Protein AF-A0A2N2IJM4-F1 (afdb_monomer_lite)

Secondary structure (DSSP, 8-state):
-PPPHHHHHHHHHHHHHHHHHHHHHHHHTT-HHHHHHHHHHHHHHS-TTT-THHHHHHHHHHHHTT-HHHHHHHHHHHHHH-TT-TTHHHHHHHHHHHHHHHHHHS--EEEEEEEEESS-PEEEES-SSSS-SEESSEEEEEESEEEEEEEE-TTBPPEEEEEEE-TT-EEEEEEE--B--------S--TTSSS-----------PPPP----PPPPP-------------------S--S-------------------SS-------

Foldseek 3Di:
DDDDPVNLLVVLVVQLVVLQVVLVVCVVVVVLVSSLVSLVVSCVSDPCLVCLVSLQSNLVSCVSVVVLVSSLVSLVSSCVSCVPDPCVVVSVVSNVVSVVVVPVVQAAWAKEFEAEVVWFWFKAKQDPDDHGPGTPRDIDTGGAAWIWIWTHDPQWDIDIDTDGGDHHDYHYHYYYTHGNPDDDPPPPDDPPPPPDDDDDDDDDDDDDDDDDDDDDDDDPDDDDDDDDDDDDYDDDDDVDDDDDDDDDDPDDDDDDDDDDPDPDDDDDDD

Structure (mmCIF, N/CA/C/O backbone):
data_AF-A0A2N2IJM4-F1
#
_entry.id   AF-A0A2N2IJM4-F1
#
loop_
_atom_site.group_PDB
_atom_site.id
_atom_site.type_symbol
_atom_site.label_atom_id
_atom_site.label_alt_id
_atom_site.label_comp_id
_atom_site.label_asym_id
_atom_site.label_entity_id
_atom_site.label_seq_id
_atom_site.pdbx_PDB_ins_code
_atom_site.Cartn_x
_atom_site.Cartn_y
_atom_site.Cartn_z
_atom_site.occupancy
_atom_site.B_iso_or_equiv
_atom_site.auth_seq_id
_atom_site.auth_comp_id
_atom_site.auth_asym_id
_atom_site.auth_atom_id
_atom_site.pdbx_PDB_model_num
ATOM 1 N N . MET A 1 1 ? 44.049 13.197 -18.884 1.00 52.31 1 MET A N 1
ATOM 2 C CA . MET A 1 1 ? 42.894 13.064 -19.798 1.00 52.31 1 MET A CA 1
ATOM 3 C C . MET A 1 1 ? 41.626 13.229 -18.972 1.00 52.31 1 MET A C 1
ATOM 5 O O . MET A 1 1 ? 41.348 12.363 -18.154 1.00 52.31 1 MET A O 1
ATOM 9 N N . PHE A 1 2 ? 40.911 14.348 -19.097 1.00 55.53 2 PHE A N 1
ATOM 10 C CA . PHE A 1 2 ? 39.634 14.541 -18.400 1.00 55.53 2 PHE A CA 1
ATOM 11 C C . PHE A 1 2 ? 38.517 13.884 -19.222 1.00 55.53 2 PHE A C 1
ATOM 13 O O . PHE A 1 2 ? 38.346 14.214 -20.392 1.00 55.53 2 PHE A O 1
ATOM 20 N N . SER A 1 3 ? 37.789 12.926 -18.640 1.00 62.03 3 SER A N 1
ATOM 21 C CA . SER A 1 3 ? 36.573 12.384 -19.264 1.00 62.03 3 SER A CA 1
ATOM 22 C C . SER A 1 3 ? 35.480 13.452 -19.243 1.00 62.03 3 SER A C 1
ATOM 24 O O . SER A 1 3 ? 35.137 13.954 -18.176 1.00 62.03 3 SER A O 1
ATOM 26 N N . GLY A 1 4 ? 34.959 13.817 -20.417 1.00 69.56 4 GLY A N 1
ATOM 27 C CA . GLY A 1 4 ? 33.914 14.832 -20.560 1.00 69.56 4 GLY A CA 1
ATOM 28 C C . GLY A 1 4 ? 32.504 14.331 -20.194 1.00 69.56 4 GLY A C 1
ATOM 29 O O . GLY A 1 4 ? 32.273 13.120 -20.131 1.00 69.56 4 GLY A O 1
ATOM 30 N N . PRO A 1 5 ? 31.534 15.248 -20.009 1.00 75.94 5 PRO A N 1
ATOM 31 C CA . PRO A 1 5 ? 30.162 14.938 -19.584 1.00 75.94 5 PRO A CA 1
ATOM 32 C C . PRO A 1 5 ? 29.428 13.937 -20.494 1.00 75.94 5 PRO A C 1
ATOM 34 O O . PRO A 1 5 ? 28.679 13.099 -19.999 1.00 75.94 5 PRO A O 1
ATOM 37 N N . ALA A 1 6 ? 29.707 13.934 -21.802 1.00 76.25 6 ALA A N 1
ATOM 38 C CA . ALA A 1 6 ? 29.140 12.957 -22.736 1.00 76.25 6 ALA A CA 1
ATOM 39 C C . ALA A 1 6 ? 29.574 11.507 -22.429 1.00 76.25 6 ALA A C 1
ATOM 41 O O . ALA A 1 6 ? 28.761 10.589 -22.494 1.00 76.25 6 ALA A O 1
ATOM 42 N N . ALA A 1 7 ? 30.832 11.291 -22.024 1.00 77.81 7 ALA A N 1
ATOM 43 C CA . ALA A 1 7 ? 31.330 9.963 -21.660 1.00 77.81 7 ALA A CA 1
ATOM 44 C C . ALA A 1 7 ? 30.709 9.456 -20.344 1.00 77.81 7 ALA A C 1
ATOM 46 O O . ALA A 1 7 ? 30.415 8.268 -20.208 1.00 77.81 7 ALA A O 1
ATOM 47 N N . ALA A 1 8 ? 30.458 10.361 -19.390 1.00 76.94 8 ALA A N 1
ATOM 48 C CA . ALA A 1 8 ? 29.753 10.039 -18.150 1.00 76.94 8 ALA A CA 1
ATOM 49 C C . ALA A 1 8 ? 28.280 9.675 -18.406 1.00 76.94 8 ALA A C 1
ATOM 51 O O . ALA A 1 8 ? 27.779 8.702 -17.842 1.00 76.94 8 ALA A O 1
ATOM 52 N N . GLN A 1 9 ? 27.604 10.397 -19.304 1.00 79.12 9 GLN A N 1
ATOM 53 C CA . GLN A 1 9 ? 26.214 10.124 -19.669 1.00 79.12 9 GLN A CA 1
ATOM 54 C C . GLN A 1 9 ? 26.057 8.774 -20.385 1.00 79.12 9 GLN A C 1
ATOM 56 O O . GLN A 1 9 ? 25.133 8.023 -20.070 1.00 79.12 9 GLN A O 1
ATOM 61 N N . THR A 1 10 ? 26.975 8.421 -21.290 1.00 84.94 10 THR A N 1
ATOM 62 C CA . THR A 1 10 ? 27.000 7.094 -21.932 1.00 84.94 10 THR A CA 1
ATOM 63 C C . THR A 1 10 ? 27.185 5.983 -20.901 1.00 84.94 10 THR A C 1
ATOM 65 O O . THR A 1 10 ? 26.390 5.045 -20.864 1.00 84.9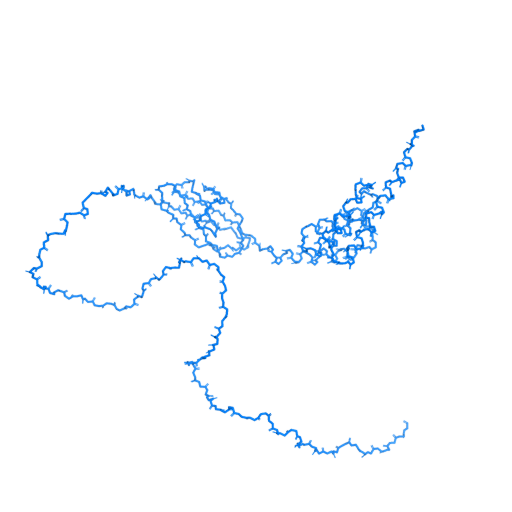4 10 THR A O 1
ATOM 68 N N . ARG A 1 11 ? 28.151 6.131 -19.986 1.00 90.06 11 ARG A N 1
ATOM 69 C CA . ARG A 1 11 ? 28.383 5.156 -18.909 1.00 90.06 11 ARG A CA 1
ATOM 70 C C . ARG A 1 11 ? 27.163 4.996 -17.991 1.00 90.06 11 ARG A C 1
ATOM 72 O O . ARG A 1 11 ? 26.869 3.886 -17.557 1.00 90.06 11 ARG A O 1
ATOM 79 N N . ASN A 1 12 ? 26.444 6.076 -17.686 1.00 89.00 12 ASN A N 1
ATOM 80 C CA . ASN A 1 12 ? 25.226 6.000 -16.874 1.00 89.00 12 ASN A CA 1
ATOM 81 C C . ASN A 1 12 ? 24.093 5.269 -17.605 1.00 89.00 12 ASN A C 1
ATOM 83 O O . ASN A 1 12 ? 23.440 4.418 -17.005 1.00 89.00 12 ASN A O 1
ATOM 87 N N . LYS A 1 13 ? 23.903 5.523 -18.907 1.00 87.88 13 LYS A N 1
ATOM 88 C CA . LYS A 1 13 ? 22.928 4.785 -19.729 1.00 87.88 13 LYS A CA 1
ATOM 89 C C . LYS A 1 13 ? 23.241 3.288 -19.796 1.00 87.88 13 LYS A C 1
ATOM 91 O O . LYS A 1 13 ? 22.325 2.475 -19.719 1.00 87.88 13 LYS A O 1
ATOM 96 N N . GLU A 1 14 ? 24.515 2.911 -19.885 1.00 91.75 14 GLU A N 1
ATOM 97 C CA . GLU A 1 14 ? 24.936 1.503 -19.846 1.00 91.75 14 GLU A CA 1
ATOM 98 C C . GLU A 1 14 ? 24.614 0.839 -18.501 1.00 91.75 14 GLU A C 1
ATOM 100 O O . GLU A 1 14 ? 24.062 -0.261 -18.475 1.00 91.75 14 GLU A O 1
ATOM 105 N N . LYS A 1 15 ? 24.889 1.517 -17.377 1.00 92.88 15 LYS A N 1
ATOM 106 C CA . LYS A 1 15 ? 24.535 1.013 -16.038 1.00 92.88 15 LYS A CA 1
ATOM 107 C C . LYS A 1 15 ? 23.027 0.861 -15.858 1.00 92.88 15 LYS A C 1
ATOM 109 O O . LYS A 1 15 ? 22.568 -0.176 -15.389 1.00 92.88 15 LYS A O 1
ATOM 114 N N . ALA A 1 16 ? 22.262 1.867 -16.272 1.00 90.75 16 ALA A N 1
ATOM 115 C CA . ALA A 1 16 ? 20.805 1.831 -16.265 1.00 90.75 16 ALA A CA 1
ATOM 116 C C . ALA A 1 16 ? 20.263 0.639 -17.061 1.00 90.75 16 ALA A C 1
ATOM 118 O O . ALA A 1 16 ? 19.420 -0.106 -16.569 1.00 90.75 16 ALA A O 1
ATOM 119 N N . ARG A 1 17 ? 20.799 0.416 -18.266 1.00 91.06 17 ARG A N 1
ATOM 120 C CA . ARG A 1 17 ? 20.437 -0.728 -19.104 1.00 91.06 17 ARG A CA 1
ATOM 121 C C . ARG A 1 17 ? 20.746 -2.058 -18.419 1.00 91.06 17 ARG A C 1
ATOM 123 O O . ARG A 1 17 ? 19.900 -2.944 -18.437 1.00 91.06 17 ARG A O 1
ATOM 130 N N . ALA A 1 18 ? 21.913 -2.194 -17.792 1.00 94.06 18 ALA A N 1
ATOM 131 C CA . ALA A 1 18 ? 22.279 -3.418 -17.080 1.00 94.06 18 ALA A CA 1
ATOM 132 C C . ALA A 1 18 ? 21.307 -3.734 -15.929 1.00 94.06 18 ALA A C 1
ATOM 134 O O . ALA A 1 18 ? 20.876 -4.878 -15.789 1.00 94.06 18 ALA A O 1
ATOM 135 N N . HIS A 1 19 ? 20.918 -2.725 -15.141 1.00 95.25 19 HIS A N 1
ATOM 136 C CA . HIS A 1 19 ? 19.914 -2.899 -14.087 1.00 95.25 19 HIS A CA 1
ATOM 137 C C . HIS A 1 19 ? 18.532 -3.231 -14.646 1.00 95.25 19 HIS A C 1
ATOM 139 O O . HIS A 1 19 ? 17.880 -4.138 -14.140 1.00 95.25 19 HIS A O 1
ATOM 145 N N . TYR A 1 20 ? 18.111 -2.571 -15.723 1.00 94.25 20 TYR A N 1
ATOM 146 C CA . TYR A 1 20 ? 16.848 -2.879 -16.386 1.00 94.25 20 TYR A CA 1
ATOM 147 C C . TYR A 1 20 ? 16.799 -4.332 -16.887 1.00 94.25 20 TYR A C 1
ATOM 149 O O . TYR A 1 20 ? 15.860 -5.065 -16.590 1.00 94.25 20 TYR A O 1
ATOM 157 N N . GLU A 1 21 ? 17.841 -4.795 -17.581 1.00 95.75 21 GLU A N 1
ATOM 158 C CA . GLU A 1 21 ? 17.919 -6.175 -18.077 1.00 95.75 21 GLU A CA 1
ATOM 159 C C . GLU A 1 21 ? 17.954 -7.209 -16.938 1.00 95.75 21 GLU A C 1
ATOM 161 O O . GLU A 1 21 ? 17.409 -8.309 -17.075 1.00 95.75 21 GLU A O 1
ATOM 166 N N . ALA A 1 22 ? 18.588 -6.881 -15.809 1.00 97.06 22 ALA A N 1
ATOM 167 C CA . ALA A 1 22 ? 18.553 -7.714 -14.610 1.00 97.06 22 ALA A CA 1
ATOM 168 C C . ALA A 1 22 ? 17.139 -7.775 -14.009 1.00 97.06 22 ALA A C 1
ATOM 170 O O . ALA A 1 22 ? 16.648 -8.869 -13.714 1.00 97.06 22 ALA A O 1
ATOM 171 N N . ALA A 1 23 ? 16.466 -6.628 -13.899 1.00 95.44 23 ALA A N 1
ATOM 172 C CA . ALA A 1 23 ? 15.104 -6.525 -13.392 1.00 95.44 23 ALA A CA 1
ATOM 173 C C . ALA A 1 23 ? 14.107 -7.318 -14.247 1.00 95.44 23 ALA A C 1
ATOM 175 O O . ALA A 1 23 ? 13.315 -8.073 -13.693 1.00 95.44 23 ALA A O 1
ATOM 176 N N . GLU A 1 24 ? 14.189 -7.242 -15.578 1.00 95.88 24 GLU A N 1
ATOM 177 C CA . GLU A 1 24 ? 13.335 -8.014 -16.496 1.00 95.88 24 GLU A CA 1
ATOM 178 C C . GLU A 1 24 ? 13.499 -9.529 -16.298 1.00 95.88 24 GLU A C 1
ATOM 180 O O . GLU A 1 24 ? 12.517 -10.267 -16.195 1.00 95.88 24 GLU A O 1
ATOM 185 N N . LYS A 1 25 ? 14.740 -10.014 -16.145 1.00 97.69 25 LYS A N 1
ATOM 186 C CA . LYS A 1 25 ? 15.006 -11.436 -15.853 1.00 97.69 25 LYS A CA 1
ATOM 187 C C . LYS A 1 25 ? 14.414 -11.868 -14.513 1.00 97.69 25 LYS A C 1
ATOM 189 O O . LYS A 1 25 ? 13.923 -12.988 -14.395 1.00 97.69 25 LYS A O 1
ATOM 194 N N . LEU A 1 26 ? 14.487 -11.010 -13.498 1.00 97.69 26 LEU A N 1
ATOM 195 C CA . LEU A 1 26 ? 13.902 -11.271 -12.180 1.00 97.69 26 LEU A CA 1
ATOM 196 C C . LEU A 1 26 ? 12.371 -11.229 -12.235 1.00 97.69 26 LEU A C 1
ATOM 198 O O . LEU A 1 26 ? 11.713 -12.085 -11.648 1.00 97.69 26 LEU A O 1
ATOM 202 N N . TYR A 1 27 ? 11.806 -10.292 -12.995 1.00 94.69 27 TYR A N 1
ATOM 203 C CA . TYR A 1 27 ? 10.369 -10.154 -13.203 1.00 94.69 27 TYR A CA 1
ATOM 204 C C . TYR A 1 27 ? 9.782 -11.401 -13.869 1.00 94.69 27 TYR A C 1
ATOM 206 O O . TYR A 1 27 ? 8.795 -11.951 -13.387 1.00 94.69 27 TYR A O 1
ATOM 214 N N . GLN A 1 28 ? 10.436 -11.910 -14.918 1.00 95.12 28 GLN A N 1
ATOM 215 C CA . GLN A 1 28 ? 10.043 -13.149 -15.601 1.00 95.12 28 GLN A CA 1
ATOM 216 C C . GLN A 1 28 ? 10.074 -14.379 -14.683 1.00 95.12 28 GLN A C 1
ATOM 218 O O . GLN A 1 28 ? 9.304 -15.315 -14.878 1.00 95.12 28 GLN A O 1
ATOM 223 N N . LYS A 1 29 ? 10.935 -14.374 -13.660 1.00 97.81 29 LYS A N 1
ATOM 224 C CA . LYS A 1 29 ? 11.008 -15.422 -12.629 1.00 97.81 29 LYS A CA 1
ATOM 225 C C . LYS A 1 29 ? 10.014 -15.222 -11.480 1.00 97.81 29 LYS A C 1
ATOM 227 O O . LYS A 1 29 ? 10.075 -15.961 -10.504 1.00 97.81 29 LYS A O 1
ATOM 232 N N . ALA A 1 30 ? 9.138 -14.219 -11.569 1.00 96.19 30 ALA A N 1
ATOM 233 C CA . ALA A 1 30 ? 8.252 -13.784 -10.492 1.00 96.19 30 ALA A CA 1
ATOM 234 C C . ALA A 1 30 ? 8.988 -13.353 -9.202 1.00 96.19 30 ALA A C 1
ATOM 236 O O . ALA A 1 30 ? 8.390 -13.255 -8.130 1.00 96.19 30 ALA A O 1
ATOM 237 N N . GLU A 1 31 ? 10.281 -13.020 -9.286 1.00 97.81 31 GLU A N 1
ATOM 238 C CA . GLU A 1 31 ? 11.063 -12.465 -8.176 1.00 97.81 31 GLU A CA 1
ATOM 239 C C . GLU A 1 31 ? 10.831 -10.947 -8.063 1.00 97.81 31 GLU A C 1
ATOM 241 O O . GLU A 1 31 ? 11.760 -10.137 -8.117 1.00 97.81 31 GLU A O 1
ATOM 246 N N . PHE A 1 32 ? 9.566 -10.544 -7.911 1.00 97.06 32 PHE A N 1
ATOM 247 C CA . PHE A 1 32 ? 9.116 -9.154 -8.066 1.00 97.06 32 PHE A CA 1
ATOM 248 C C . PHE A 1 32 ? 9.792 -8.164 -7.116 1.00 97.06 32 PHE A C 1
ATOM 250 O O . PHE A 1 32 ? 10.038 -7.024 -7.498 1.00 97.06 32 PHE A O 1
ATOM 257 N N . ARG A 1 33 ? 10.132 -8.588 -5.891 1.00 97.94 33 ARG A N 1
ATOM 258 C CA . ARG A 1 33 ? 10.836 -7.732 -4.924 1.00 97.94 33 ARG A CA 1
ATOM 259 C C . ARG A 1 33 ? 12.252 -7.393 -5.394 1.00 97.94 33 ARG A C 1
ATOM 261 O O . ARG A 1 33 ? 12.632 -6.233 -5.357 1.00 97.94 33 ARG A O 1
ATOM 268 N N . LYS A 1 34 ? 12.999 -8.377 -5.906 1.00 97.81 34 LYS A N 1
ATOM 269 C CA . LYS A 1 34 ? 14.345 -8.130 -6.444 1.00 97.81 34 LYS A CA 1
ATOM 270 C C . LYS A 1 34 ? 14.286 -7.356 -7.761 1.00 97.81 34 LYS A C 1
ATOM 272 O O . LYS A 1 34 ? 15.098 -6.468 -7.982 1.00 97.81 34 LYS A O 1
ATOM 277 N N . ALA A 1 35 ? 13.302 -7.664 -8.611 1.00 98.00 35 ALA A N 1
ATOM 278 C CA . ALA A 1 35 ? 13.070 -6.912 -9.841 1.00 98.00 35 ALA A CA 1
ATOM 279 C C . ALA A 1 35 ? 12.801 -5.428 -9.549 1.00 98.00 35 ALA A C 1
ATOM 281 O O . ALA A 1 35 ? 13.370 -4.558 -10.197 1.00 98.00 35 ALA A O 1
ATOM 282 N N . LEU A 1 36 ? 11.975 -5.138 -8.538 1.00 96.06 36 LEU A N 1
ATOM 283 C CA . LEU A 1 36 ? 11.716 -3.782 -8.064 1.00 96.06 36 LEU A CA 1
ATOM 284 C C . LEU A 1 36 ? 13.001 -3.074 -7.615 1.00 96.06 36 LEU A C 1
ATOM 286 O O . LEU A 1 36 ? 13.220 -1.933 -8.017 1.00 96.06 36 LEU A O 1
ATOM 290 N N . ASP A 1 37 ? 13.855 -3.743 -6.834 1.00 96.06 37 ASP A N 1
ATOM 291 C CA . ASP A 1 37 ? 15.126 -3.165 -6.383 1.00 96.06 37 ASP A CA 1
ATOM 292 C C . ASP A 1 37 ? 16.018 -2.761 -7.567 1.00 96.06 37 ASP A C 1
ATOM 294 O O . ASP A 1 37 ? 16.623 -1.689 -7.549 1.00 96.06 37 ASP A O 1
ATOM 298 N N . ASP A 1 38 ? 16.098 -3.586 -8.615 1.00 96.12 38 ASP A N 1
ATOM 299 C CA . ASP A 1 38 ? 16.873 -3.249 -9.812 1.00 96.12 38 ASP A CA 1
ATOM 300 C C . ASP A 1 38 ? 16.193 -2.187 -10.690 1.00 96.12 38 ASP A C 1
ATOM 302 O O . ASP A 1 38 ? 16.888 -1.297 -11.181 1.00 96.12 38 ASP A O 1
ATOM 306 N N . TYR A 1 39 ? 14.861 -2.180 -10.825 1.00 94.81 39 TYR A N 1
ATOM 307 C CA . TYR A 1 39 ? 14.155 -1.086 -11.508 1.00 94.81 39 TYR A CA 1
ATOM 308 C C . TYR A 1 39 ? 14.367 0.264 -10.817 1.00 94.81 39 TYR A C 1
ATOM 310 O O . TYR A 1 39 ? 14.550 1.276 -11.491 1.00 94.81 39 TYR A O 1
ATOM 318 N N . LEU A 1 40 ? 14.391 0.302 -9.482 1.00 92.12 40 LEU A N 1
ATOM 319 C CA . LEU A 1 40 ? 14.656 1.535 -8.738 1.00 92.12 40 LEU A CA 1
ATOM 320 C C . LEU A 1 40 ? 16.071 2.066 -8.996 1.00 92.12 40 LEU A C 1
ATOM 322 O O . LEU A 1 40 ? 16.224 3.268 -9.197 1.00 92.12 40 LEU A O 1
ATOM 326 N N . LYS A 1 41 ? 17.080 1.191 -9.100 1.00 94.38 41 LYS A N 1
ATOM 327 C CA . LYS A 1 41 ? 18.457 1.598 -9.443 1.00 94.38 41 LYS A CA 1
ATOM 328 C C . LYS A 1 41 ? 18.565 2.228 -10.828 1.00 94.38 41 LYS A C 1
ATOM 330 O O . LYS A 1 41 ? 19.457 3.037 -11.059 1.00 94.38 41 LYS A O 1
ATOM 335 N N . VAL A 1 42 ? 17.664 1.912 -11.764 1.00 92.25 42 VAL A N 1
ATOM 336 C CA . VAL A 1 42 ? 17.625 2.600 -13.069 1.00 92.25 42 VAL A CA 1
ATOM 337 C C . VAL A 1 42 ? 17.411 4.107 -12.880 1.00 92.25 42 VAL A C 1
ATOM 339 O O . VAL A 1 42 ? 18.050 4.910 -13.565 1.00 92.25 42 VAL A O 1
ATOM 342 N N . LEU A 1 43 ? 16.581 4.491 -11.905 1.00 86.75 43 LEU A N 1
ATOM 343 C CA . LEU A 1 43 ? 16.282 5.887 -11.571 1.00 86.75 43 LEU A CA 1
ATOM 344 C C . LEU A 1 43 ? 17.443 6.617 -10.871 1.00 86.75 43 LEU A C 1
ATOM 346 O O . LEU A 1 43 ? 17.376 7.837 -10.729 1.00 86.75 43 LEU A O 1
ATOM 350 N N . ASP A 1 44 ? 18.495 5.904 -10.453 1.00 90.81 44 ASP A N 1
ATOM 351 C CA . ASP A 1 44 ? 19.724 6.502 -9.910 1.00 90.81 44 ASP A CA 1
ATOM 352 C C . ASP A 1 44 ? 20.693 6.938 -11.023 1.00 90.81 44 ASP A C 1
ATOM 354 O O . ASP A 1 44 ? 21.579 7.766 -10.806 1.00 90.81 44 ASP A O 1
ATOM 358 N N . TYR A 1 45 ? 20.540 6.377 -12.228 1.00 89.00 45 TYR A N 1
ATOM 359 C CA . TYR A 1 45 ? 21.425 6.630 -13.369 1.00 89.00 45 TYR A CA 1
ATOM 360 C C . TYR A 1 45 ? 20.793 7.500 -14.453 1.00 89.00 45 TYR A C 1
ATOM 362 O O . TYR A 1 45 ? 21.519 8.178 -15.186 1.00 89.00 45 TYR A O 1
ATOM 370 N N . ILE A 1 46 ? 19.467 7.463 -14.583 1.00 85.06 46 ILE A N 1
ATOM 371 C CA . ILE A 1 46 ? 18.715 8.240 -15.568 1.00 85.06 46 ILE A CA 1
ATOM 372 C C . ILE A 1 46 ? 17.732 9.145 -14.839 1.00 85.06 46 ILE A C 1
ATOM 374 O O . ILE A 1 46 ? 17.053 8.734 -13.900 1.00 85.06 46 ILE A O 1
ATOM 378 N N . GLU A 1 47 ? 17.636 10.385 -15.313 1.00 82.50 47 GLU A N 1
ATOM 379 C CA . GLU A 1 47 ? 16.661 11.337 -14.809 1.00 82.50 47 GLU A CA 1
ATOM 380 C C . GLU A 1 47 ? 15.239 10.792 -14.945 1.00 82.50 47 GLU A C 1
ATOM 382 O O . GLU A 1 47 ? 14.783 10.379 -16.011 1.00 82.50 47 GLU A O 1
ATOM 387 N N . ARG A 1 48 ? 14.523 10.859 -13.829 1.00 72.69 48 ARG A N 1
ATOM 388 C CA . ARG A 1 48 ? 13.147 10.402 -13.630 1.00 72.69 48 ARG A CA 1
ATOM 389 C C . ARG A 1 48 ? 12.137 10.888 -14.672 1.00 72.69 48 ARG A C 1
ATOM 391 O O . ARG A 1 48 ? 11.162 10.188 -14.930 1.00 72.69 48 ARG A O 1
ATOM 398 N N . ASP A 1 49 ? 12.358 12.062 -15.251 1.00 75.06 49 ASP A N 1
ATOM 399 C CA . ASP A 1 49 ? 11.470 12.648 -16.261 1.00 75.06 49 ASP A CA 1
ATOM 400 C C . ASP A 1 49 ? 11.776 12.160 -17.687 1.00 75.06 49 ASP A C 1
ATOM 402 O O . ASP A 1 49 ? 10.938 12.295 -18.572 1.00 75.06 49 ASP A O 1
ATOM 406 N N . SER A 1 50 ? 12.945 11.550 -17.910 1.00 79.25 50 SER A N 1
ATOM 407 C CA . SER A 1 50 ? 13.371 11.053 -19.226 1.00 79.25 50 SER A CA 1
ATOM 408 C C . SER A 1 50 ? 12.883 9.635 -19.543 1.00 79.25 50 SER A C 1
ATOM 410 O O . SER A 1 50 ? 12.979 9.215 -20.692 1.00 79.25 50 SER A O 1
ATOM 412 N N . ILE A 1 51 ? 12.403 8.887 -18.542 1.00 83.50 51 ILE A N 1
ATOM 413 C CA . ILE A 1 51 ? 11.965 7.484 -18.681 1.00 83.50 51 ILE A CA 1
ATOM 414 C C . ILE A 1 51 ? 10.681 7.188 -17.886 1.00 83.50 51 ILE A C 1
ATOM 416 O O . ILE A 1 51 ? 10.699 6.383 -16.946 1.00 83.50 51 ILE A O 1
ATOM 420 N N . PRO A 1 52 ? 9.547 7.827 -18.222 1.00 82.50 52 PRO A N 1
ATOM 421 C CA . PRO A 1 52 ? 8.293 7.592 -17.515 1.00 82.50 52 PRO A CA 1
ATOM 422 C C . PRO A 1 52 ? 7.857 6.122 -17.504 1.00 82.50 52 PRO A C 1
ATOM 424 O O . PRO A 1 52 ? 7.285 5.672 -16.514 1.00 82.50 52 PRO A O 1
ATOM 427 N N . GLU A 1 53 ? 8.175 5.347 -18.546 1.00 86.69 53 GLU A N 1
ATOM 428 C CA . GLU A 1 53 ? 7.871 3.912 -18.667 1.00 86.69 53 GLU A CA 1
ATOM 429 C C . GLU A 1 53 ? 8.389 3.098 -17.474 1.00 86.69 53 GLU A C 1
ATOM 431 O O . GLU A 1 53 ? 7.792 2.087 -17.102 1.00 86.69 53 GLU A O 1
ATOM 436 N N . MET A 1 54 ? 9.445 3.566 -16.802 1.00 89.06 54 MET A N 1
ATOM 437 C CA . MET A 1 54 ? 9.964 2.916 -15.600 1.00 89.06 54 MET A CA 1
ATOM 438 C C . MET A 1 54 ? 8.934 2.882 -14.463 1.00 89.06 54 MET A C 1
ATOM 440 O O . MET A 1 54 ? 8.856 1.898 -13.726 1.00 89.06 54 MET A O 1
ATOM 444 N N . TYR A 1 55 ? 8.098 3.917 -14.332 1.00 87.94 55 TYR A N 1
ATOM 445 C CA . TYR A 1 55 ? 7.046 3.956 -13.313 1.00 87.94 55 TYR A CA 1
ATOM 446 C C . TYR A 1 55 ? 5.977 2.897 -13.548 1.00 87.94 55 TYR A C 1
ATOM 448 O O . TYR A 1 55 ? 5.462 2.344 -12.578 1.00 87.94 55 TYR A O 1
ATOM 456 N N . PHE A 1 56 ? 5.674 2.579 -14.809 1.00 93.00 56 PHE A N 1
ATOM 457 C CA . PHE A 1 56 ? 4.764 1.487 -15.130 1.00 93.00 56 PHE A CA 1
ATOM 458 C C . PHE A 1 56 ? 5.327 0.156 -14.624 1.00 93.00 56 PHE A C 1
ATOM 460 O O . PHE A 1 56 ? 4.658 -0.523 -13.851 1.00 93.00 56 PHE A O 1
ATOM 467 N N . ASN A 1 57 ? 6.577 -0.183 -14.951 1.00 93.62 57 ASN A N 1
ATOM 468 C CA . ASN A 1 57 ? 7.193 -1.443 -14.514 1.00 93.62 57 ASN A CA 1
ATOM 469 C C . ASN A 1 57 ? 7.297 -1.555 -12.984 1.00 93.62 57 ASN A C 1
ATOM 471 O O . ASN A 1 57 ? 6.966 -2.596 -12.412 1.00 93.62 57 ASN A O 1
ATOM 475 N N . ILE A 1 58 ? 7.670 -0.465 -12.305 1.00 92.38 58 ILE A N 1
ATOM 476 C CA . ILE A 1 58 ? 7.678 -0.386 -10.837 1.00 92.38 58 ILE A CA 1
ATOM 477 C C . ILE A 1 58 ? 6.268 -0.615 -10.268 1.00 92.38 58 ILE A C 1
ATOM 479 O O . ILE A 1 58 ? 6.098 -1.388 -9.321 1.00 92.38 58 ILE A O 1
ATOM 483 N N . ALA A 1 59 ? 5.240 -0.000 -10.861 1.00 93.81 59 ALA A N 1
ATOM 484 C CA . ALA A 1 59 ? 3.852 -0.200 -10.454 1.00 93.81 59 ALA A CA 1
ATOM 485 C C . ALA A 1 59 ? 3.391 -1.652 -10.658 1.00 93.81 59 ALA A C 1
ATOM 487 O O . ALA A 1 59 ? 2.771 -2.223 -9.758 1.00 93.81 59 ALA A O 1
ATOM 488 N N . GLN A 1 60 ? 3.748 -2.284 -11.785 1.00 96.69 60 GLN A N 1
ATOM 489 C CA . GLN A 1 60 ? 3.459 -3.701 -12.035 1.00 96.69 60 GLN A CA 1
ATOM 490 C C . GLN A 1 60 ? 4.098 -4.590 -10.953 1.00 96.69 60 GLN A C 1
ATOM 492 O O . GLN A 1 60 ? 3.442 -5.517 -10.480 1.00 96.69 60 GLN A O 1
ATOM 497 N N . CYS A 1 61 ? 5.340 -4.317 -10.526 1.00 96.44 61 CYS A N 1
ATOM 498 C CA . CYS A 1 61 ? 5.978 -5.049 -9.423 1.00 96.44 61 CYS A CA 1
ATOM 499 C C . CYS A 1 61 ? 5.203 -4.898 -8.110 1.00 96.44 61 CYS A C 1
ATOM 501 O O . CYS A 1 61 ? 4.898 -5.899 -7.464 1.00 96.44 61 CYS A O 1
ATOM 503 N N . HIS A 1 62 ? 4.837 -3.671 -7.726 1.00 96.44 62 HIS A N 1
ATOM 504 C CA . HIS A 1 62 ? 4.051 -3.442 -6.509 1.00 96.44 62 HIS A CA 1
ATOM 505 C C . HIS A 1 62 ? 2.683 -4.128 -6.560 1.00 96.44 62 HIS A C 1
ATOM 507 O O . HIS A 1 62 ? 2.261 -4.701 -5.557 1.00 96.44 62 HIS A O 1
ATOM 513 N N . ARG A 1 63 ? 2.025 -4.145 -7.727 1.00 96.75 63 ARG A N 1
ATOM 514 C CA . ARG A 1 63 ? 0.765 -4.874 -7.926 1.00 96.75 63 ARG A CA 1
ATOM 515 C C . ARG A 1 63 ? 0.942 -6.370 -7.666 1.00 96.75 63 ARG A C 1
ATOM 517 O O . ARG A 1 63 ? 0.147 -6.958 -6.946 1.00 96.75 63 ARG A O 1
ATOM 524 N N . GLN A 1 64 ? 1.989 -6.980 -8.223 1.00 97.38 64 GLN A N 1
ATOM 525 C CA . GLN A 1 64 ? 2.272 -8.409 -8.028 1.00 97.38 64 GLN A CA 1
ATOM 526 C C . GLN A 1 64 ? 2.653 -8.755 -6.581 1.00 97.38 64 GLN A C 1
ATOM 528 O O . GLN A 1 64 ? 2.449 -9.879 -6.136 1.00 97.38 64 GLN A O 1
ATOM 533 N N . LEU A 1 65 ? 3.179 -7.784 -5.832 1.00 95.25 65 LEU A N 1
ATOM 534 C CA . LEU A 1 65 ? 3.480 -7.908 -4.405 1.00 95.25 65 LEU A CA 1
ATOM 535 C C . LEU A 1 65 ? 2.276 -7.598 -3.494 1.00 95.25 65 LEU A C 1
ATOM 537 O O . LEU A 1 65 ? 2.450 -7.579 -2.277 1.00 95.25 65 LEU A O 1
ATOM 541 N N . ALA A 1 66 ? 1.087 -7.335 -4.056 1.00 94.69 66 ALA A N 1
ATOM 542 C CA . ALA A 1 66 ? -0.110 -6.877 -3.337 1.00 94.69 66 ALA A CA 1
ATOM 543 C C . ALA A 1 66 ? 0.108 -5.589 -2.509 1.00 94.69 66 ALA A C 1
ATOM 545 O O . ALA A 1 66 ? -0.606 -5.302 -1.550 1.00 94.69 66 ALA A O 1
ATOM 546 N N . GLU A 1 67 ? 1.089 -4.765 -2.888 1.00 91.19 67 GLU A N 1
ATOM 547 C CA . GLU A 1 67 ? 1.365 -3.470 -2.261 1.00 91.19 67 GLU A CA 1
ATOM 548 C C . GLU A 1 67 ? 0.495 -2.379 -2.918 1.00 91.19 67 GLU A C 1
ATOM 550 O O . GLU A 1 67 ? 0.994 -1.490 -3.616 1.00 91.19 67 GLU A O 1
ATOM 555 N N . VAL A 1 68 ? -0.824 -2.475 -2.703 1.00 93.38 68 VAL A N 1
ATOM 556 C CA . VAL A 1 68 ? -1.882 -1.720 -3.410 1.00 93.38 68 VAL A CA 1
ATOM 557 C C . VAL A 1 68 ? -1.605 -0.216 -3.488 1.00 93.38 68 VAL A C 1
ATOM 559 O O . VAL A 1 68 ? -1.626 0.362 -4.574 1.00 93.38 68 VAL A O 1
ATOM 562 N N . GLU A 1 69 ? -1.289 0.427 -2.362 1.00 89.19 69 GLU A N 1
ATOM 563 C CA . GLU A 1 69 ? -1.115 1.888 -2.323 1.00 89.19 69 GLU A CA 1
ATOM 564 C C . GLU A 1 69 ? 0.095 2.367 -3.127 1.00 89.19 69 GLU A C 1
ATOM 566 O O . GLU A 1 69 ? 0.036 3.393 -3.808 1.00 89.19 69 GLU A O 1
ATOM 571 N N . LYS A 1 70 ? 1.193 1.604 -3.102 1.00 89.81 70 LYS A N 1
ATOM 572 C CA . LYS A 1 70 ? 2.389 1.947 -3.877 1.00 89.81 70 LYS A CA 1
ATOM 573 C C . LYS A 1 70 ? 2.154 1.721 -5.366 1.00 89.81 70 LYS A C 1
ATOM 575 O O . LYS A 1 70 ? 2.568 2.549 -6.173 1.00 89.81 70 LYS A O 1
ATOM 580 N N . ALA A 1 71 ? 1.451 0.649 -5.733 1.00 94.81 71 ALA A N 1
ATOM 581 C CA . ALA A 1 71 ? 1.068 0.405 -7.119 1.00 94.81 71 ALA A CA 1
ATOM 582 C C . ALA A 1 71 ? 0.216 1.564 -7.667 1.00 94.81 71 ALA A C 1
ATOM 584 O O . ALA A 1 71 ? 0.549 2.130 -8.709 1.00 94.81 71 ALA A O 1
ATOM 585 N N . LEU A 1 72 ? -0.817 1.990 -6.926 1.00 92.00 72 LEU A N 1
ATOM 586 C CA . LEU A 1 72 ? -1.652 3.144 -7.282 1.00 92.00 72 LEU A CA 1
ATOM 587 C C . LEU A 1 72 ? -0.837 4.429 -7.444 1.00 92.00 72 LEU A C 1
ATOM 589 O O . LEU A 1 72 ? -1.034 5.162 -8.415 1.00 92.00 72 LEU A O 1
ATOM 593 N N . PHE A 1 73 ? 0.088 4.698 -6.521 1.00 89.75 73 PHE A N 1
ATOM 594 C CA . PHE A 1 73 ? 0.969 5.860 -6.603 1.00 89.75 73 PHE A CA 1
ATOM 595 C C . PHE A 1 73 ? 1.772 5.876 -7.910 1.00 89.75 73 PHE A C 1
ATOM 597 O O . PHE A 1 73 ? 1.721 6.864 -8.645 1.00 89.75 73 PHE A O 1
ATOM 604 N N . TYR A 1 74 ? 2.472 4.786 -8.235 1.00 89.62 74 TYR A N 1
ATOM 605 C CA . TYR A 1 74 ? 3.344 4.741 -9.411 1.00 89.62 74 TYR A CA 1
ATOM 606 C C . TYR A 1 74 ? 2.574 4.721 -10.738 1.00 89.62 74 TYR A C 1
ATOM 608 O O . TYR A 1 74 ? 3.006 5.372 -11.688 1.00 89.62 74 TYR A O 1
ATOM 616 N N . TYR A 1 75 ? 1.403 4.081 -10.812 1.00 95.00 75 TYR A N 1
ATOM 617 C CA . TYR A 1 75 ? 0.544 4.176 -12.000 1.00 95.00 75 TYR A CA 1
ATOM 618 C C . TYR A 1 75 ? 0.030 5.599 -12.239 1.00 95.00 75 TYR A C 1
ATOM 620 O O . TYR A 1 75 ? 0.047 6.089 -13.368 1.00 95.00 75 TYR A O 1
ATOM 628 N N . ARG A 1 76 ? -0.399 6.300 -11.184 1.00 93.50 76 ARG A N 1
ATOM 629 C CA . ARG A 1 76 ? -0.822 7.704 -11.299 1.00 93.50 76 ARG A CA 1
ATOM 630 C C . ARG A 1 76 ? 0.349 8.611 -11.665 1.00 93.50 76 ARG A C 1
ATOM 632 O O . ARG A 1 76 ? 0.181 9.526 -12.467 1.00 93.50 76 ARG A O 1
ATOM 639 N N . LEU A 1 77 ? 1.537 8.338 -11.123 1.00 87.50 77 LEU A N 1
ATOM 640 C CA . LEU A 1 77 ? 2.760 9.051 -11.485 1.00 87.50 77 LEU A CA 1
ATOM 641 C C . LEU A 1 77 ? 3.103 8.854 -12.968 1.00 87.50 77 LEU A C 1
ATOM 643 O O . LEU A 1 77 ? 3.402 9.833 -13.648 1.00 87.50 77 LEU A O 1
ATOM 647 N N . PHE A 1 78 ? 2.982 7.628 -13.484 1.00 91.50 78 PHE A N 1
ATOM 648 C CA . PHE A 1 78 ? 3.134 7.336 -14.909 1.00 91.50 78 PHE A CA 1
ATOM 649 C C . PHE A 1 78 ? 2.174 8.168 -15.769 1.00 91.50 78 PHE A C 1
ATOM 651 O O . PHE A 1 78 ? 2.624 8.871 -16.670 1.00 91.50 78 PHE A O 1
ATOM 658 N N . LEU A 1 79 ? 0.870 8.163 -15.464 1.00 91.94 79 LEU A N 1
ATOM 659 C CA . LEU A 1 79 ? -0.128 8.929 -16.229 1.00 91.94 79 LEU A CA 1
ATOM 660 C C . LEU A 1 79 ? 0.064 10.447 -16.127 1.00 91.94 79 LEU A C 1
ATOM 662 O O . LEU A 1 79 ? -0.243 11.169 -17.073 1.00 91.94 79 LEU A O 1
ATOM 666 N N . SER A 1 80 ? 0.578 10.934 -14.997 1.00 89.44 80 SER A N 1
ATOM 667 C CA . SER A 1 80 ? 0.920 12.347 -14.808 1.00 89.44 80 SER A CA 1
ATOM 668 C C . SER A 1 80 ? 2.081 12.777 -15.711 1.00 89.44 80 SER A C 1
ATOM 670 O O . SER A 1 80 ? 2.043 13.854 -16.304 1.00 89.44 80 SER A O 1
ATOM 672 N N . LYS A 1 81 ? 3.100 11.920 -15.857 1.00 86.38 81 LYS A N 1
ATOM 673 C CA . LYS A 1 81 ? 4.300 12.198 -16.665 1.00 86.38 81 LYS A CA 1
ATOM 674 C C . LYS A 1 81 ? 4.108 11.909 -18.152 1.00 86.38 81 LYS A C 1
ATOM 676 O O . LYS A 1 81 ? 4.653 12.626 -18.986 1.00 86.38 81 LYS A O 1
ATOM 681 N N . SER A 1 82 ? 3.299 10.910 -18.483 1.00 90.69 82 SER A N 1
ATOM 682 C CA . SER A 1 82 ? 3.006 10.494 -19.854 1.00 90.69 82 SER A CA 1
ATOM 683 C C . SER A 1 82 ? 1.504 10.402 -20.075 1.00 90.69 82 SER A C 1
ATOM 685 O O . SER A 1 82 ? 0.987 9.303 -20.292 1.00 90.69 82 SER A O 1
ATOM 687 N N . PRO A 1 83 ? 0.787 11.543 -20.060 1.00 92.00 83 PRO A N 1
ATOM 688 C CA . PRO A 1 83 ? -0.646 11.536 -20.272 1.00 92.00 83 PRO A CA 1
ATOM 689 C C . PRO A 1 83 ? -0.947 10.844 -21.599 1.00 92.00 83 PRO A C 1
ATOM 691 O O . PRO A 1 83 ? -1.607 9.822 -21.602 1.00 92.00 83 PRO A O 1
ATOM 694 N N . THR A 1 84 ? -0.392 11.283 -22.725 1.00 94.19 84 THR A N 1
ATOM 695 C CA . THR A 1 84 ? -0.705 10.747 -24.064 1.00 94.19 84 THR A CA 1
ATOM 696 C C . THR A 1 84 ? -0.143 9.348 -24.371 1.00 94.19 84 THR A C 1
ATOM 698 O O . THR A 1 84 ? -0.135 8.951 -25.534 1.00 94.19 84 THR A O 1
ATOM 701 N N . SER A 1 85 ? 0.316 8.588 -23.369 1.00 92.69 85 SER A N 1
ATOM 702 C CA . SER A 1 85 ? 0.876 7.249 -23.574 1.00 92.69 85 SER A CA 1
ATOM 703 C C . SER A 1 85 ? -0.147 6.269 -24.173 1.00 92.69 85 SER A C 1
ATOM 705 O O . SER A 1 85 ? -1.298 6.242 -23.724 1.00 92.69 85 SER A O 1
ATOM 707 N N . PRO A 1 86 ? 0.261 5.387 -25.108 1.00 94.06 86 PRO A N 1
ATOM 708 C CA . PRO A 1 86 ? -0.588 4.292 -25.581 1.00 94.06 86 PRO A CA 1
ATOM 709 C C . PRO A 1 86 ? -0.932 3.277 -24.479 1.00 94.06 86 PRO A C 1
ATOM 711 O O . PRO A 1 86 ? -1.933 2.578 -24.600 1.00 94.06 86 PRO A O 1
ATOM 714 N N . LEU A 1 87 ? -0.152 3.219 -23.391 1.00 91.44 87 LEU A N 1
ATOM 715 C CA . LEU A 1 87 ? -0.423 2.350 -22.238 1.00 91.44 87 LEU A CA 1
ATOM 716 C C . LEU A 1 87 ? -1.505 2.911 -21.304 1.00 91.44 87 LEU A C 1
ATOM 718 O O . LEU A 1 87 ? -1.933 2.209 -20.389 1.00 91.44 87 LEU A O 1
ATOM 722 N N . ARG A 1 88 ? -1.970 4.155 -21.507 1.00 95.00 88 ARG A N 1
ATOM 723 C CA . ARG A 1 88 ? -2.968 4.791 -20.630 1.00 95.00 88 ARG A CA 1
ATOM 724 C C . ARG A 1 88 ? -4.183 3.888 -20.347 1.00 95.00 88 ARG A C 1
ATOM 726 O O . ARG A 1 88 ? -4.478 3.714 -19.167 1.00 95.00 88 ARG A O 1
ATOM 733 N N . PRO A 1 89 ? -4.857 3.281 -21.347 1.00 96.75 89 PRO A N 1
ATOM 734 C CA . PRO A 1 89 ? -6.052 2.476 -21.085 1.00 96.75 89 PRO A CA 1
ATOM 735 C C . PRO A 1 89 ? -5.770 1.254 -20.197 1.00 96.75 89 PRO A C 1
ATOM 737 O O . PRO A 1 89 ? -6.592 0.878 -19.362 1.00 96.75 89 PRO A O 1
ATOM 740 N N . GLU A 1 90 ? -4.595 0.637 -20.350 1.00 95.56 90 GLU A N 1
ATOM 741 C CA . GLU A 1 90 ? -4.166 -0.486 -19.512 1.00 95.56 90 GLU A CA 1
ATOM 742 C C . GLU A 1 90 ? -3.904 -0.033 -18.071 1.00 95.56 90 GLU A C 1
ATOM 744 O O . GLU A 1 90 ? -4.360 -0.666 -17.117 1.00 95.56 90 GLU A O 1
ATOM 749 N N . VAL A 1 91 ? -3.225 1.103 -17.905 1.00 96.00 91 VAL A N 1
ATOM 750 C CA . VAL A 1 91 ? -2.918 1.669 -16.588 1.00 96.00 91 VAL A CA 1
ATOM 751 C C . VAL A 1 91 ? -4.179 2.098 -15.846 1.00 96.00 91 VAL A C 1
ATOM 753 O O . VAL A 1 91 ? -4.321 1.790 -14.664 1.00 96.00 91 VAL A O 1
ATOM 756 N N . GLU A 1 92 ? -5.126 2.745 -16.523 1.00 97.31 92 GLU A N 1
ATOM 757 C CA . GLU A 1 92 ? -6.422 3.114 -15.941 1.00 97.31 92 GLU A CA 1
ATOM 758 C C . GLU A 1 92 ? -7.201 1.880 -15.473 1.00 97.31 92 GLU A C 1
ATOM 760 O O . GLU A 1 92 ? -7.750 1.877 -14.369 1.00 97.31 92 GLU A O 1
ATOM 765 N N . LYS A 1 93 ? -7.178 0.786 -16.248 1.00 97.81 93 LYS A N 1
ATOM 766 C CA . LYS A 1 93 ? -7.776 -0.492 -15.838 1.00 97.81 93 LYS A CA 1
ATOM 767 C C . LYS A 1 93 ? -7.114 -1.057 -14.577 1.00 97.81 93 LYS A C 1
ATOM 769 O O . LYS A 1 93 ? -7.817 -1.543 -13.689 1.00 97.81 93 LYS A O 1
ATOM 774 N N . HIS A 1 94 ? -5.785 -1.002 -14.478 1.00 95.88 94 HIS A N 1
ATOM 775 C CA . HIS A 1 94 ? -5.070 -1.431 -13.273 1.00 95.88 94 HIS A CA 1
ATOM 776 C C . HIS A 1 94 ? -5.404 -0.563 -12.058 1.00 95.88 94 HIS A C 1
ATOM 778 O O . HIS A 1 94 ? -5.654 -1.113 -10.986 1.00 95.88 94 HIS A O 1
ATOM 784 N N . ILE A 1 95 ? -5.466 0.761 -12.225 1.00 96.94 95 ILE A N 1
ATOM 785 C CA . ILE A 1 95 ? -5.872 1.692 -11.165 1.00 96.94 95 ILE A CA 1
ATOM 786 C C . ILE A 1 95 ? -7.281 1.354 -10.675 1.00 96.94 95 ILE A C 1
ATOM 788 O O . ILE A 1 95 ? -7.465 1.172 -9.476 1.00 96.94 95 ILE A O 1
ATOM 792 N N . ALA A 1 96 ? -8.252 1.194 -11.576 1.00 97.56 96 ALA A N 1
ATOM 793 C CA . ALA A 1 96 ? -9.631 0.882 -11.201 1.00 97.56 96 ALA A CA 1
ATOM 794 C C . ALA A 1 96 ? -9.745 -0.445 -10.425 1.00 97.56 96 ALA A C 1
ATOM 796 O O . ALA A 1 96 ? -10.454 -0.525 -9.421 1.00 97.56 96 ALA A O 1
ATOM 797 N N . ALA A 1 97 ? -9.018 -1.483 -10.853 1.00 96.25 97 ALA A N 1
ATOM 798 C CA . ALA A 1 97 ? -8.995 -2.768 -10.153 1.00 96.25 97 ALA A CA 1
ATOM 799 C C . ALA A 1 97 ? -8.392 -2.649 -8.742 1.00 96.25 97 ALA A C 1
ATOM 801 O O . ALA A 1 97 ? -8.961 -3.169 -7.781 1.00 96.25 97 ALA A O 1
ATOM 802 N N . LEU A 1 98 ? -7.276 -1.928 -8.613 1.00 95.12 98 LEU A N 1
ATOM 803 C CA . LEU A 1 98 ? -6.606 -1.691 -7.334 1.00 95.12 98 LEU A CA 1
ATOM 804 C C . LEU A 1 98 ? -7.426 -0.802 -6.397 1.00 95.12 98 LEU A C 1
ATOM 806 O O . LEU A 1 98 ? -7.440 -1.034 -5.194 1.00 95.12 98 LEU A O 1
ATOM 810 N N . GLU A 1 99 ? -8.141 0.194 -6.916 1.00 93.75 99 GLU A N 1
ATOM 811 C CA . GLU A 1 99 ? -9.053 1.016 -6.115 1.00 93.75 99 GLU A CA 1
ATOM 812 C C . GLU A 1 99 ? -10.226 0.196 -5.579 1.00 93.75 99 GLU A C 1
ATOM 814 O O . GLU A 1 99 ? -10.589 0.347 -4.412 1.00 93.75 99 GLU A O 1
ATOM 819 N N . ALA A 1 100 ? -10.782 -0.713 -6.382 1.00 92.62 100 ALA A N 1
ATOM 820 C CA . ALA A 1 100 ? -11.815 -1.633 -5.920 1.00 92.62 100 ALA A CA 1
ATOM 821 C C . ALA A 1 100 ? -11.283 -2.599 -4.844 1.00 92.62 100 ALA A C 1
ATOM 823 O O . ALA A 1 100 ? -11.977 -2.879 -3.868 1.00 92.62 100 ALA A O 1
ATOM 824 N N . GLU A 1 101 ? -10.051 -3.097 -4.985 1.00 91.25 101 GLU A N 1
ATOM 825 C CA . GLU A 1 101 ? -9.386 -3.911 -3.958 1.00 91.25 101 GLU A CA 1
ATOM 826 C C . GLU A 1 101 ? -9.136 -3.116 -2.671 1.00 91.25 101 GLU A C 1
ATOM 828 O O . GLU A 1 101 ? -9.437 -3.590 -1.570 1.00 91.25 101 GLU A O 1
ATOM 833 N N . ARG A 1 102 ? -8.665 -1.873 -2.803 1.00 89.44 102 ARG A N 1
ATOM 834 C CA . ARG A 1 102 ? -8.483 -0.962 -1.676 1.00 89.44 102 ARG A CA 1
ATOM 835 C C . ARG A 1 102 ? -9.794 -0.744 -0.935 1.00 89.44 102 ARG A C 1
ATOM 837 O O . ARG A 1 102 ? -9.831 -0.897 0.273 1.00 89.44 102 ARG A O 1
ATOM 844 N N . GLN A 1 103 ? -10.884 -0.460 -1.645 1.00 82.31 103 GLN A N 1
ATOM 845 C CA . GLN A 1 103 ? -12.200 -0.250 -1.032 1.00 82.31 103 GLN A CA 1
ATOM 846 C C . GLN A 1 103 ? -12.734 -1.497 -0.319 1.00 82.31 103 GLN A C 1
ATOM 848 O O . GLN A 1 103 ? -13.389 -1.374 0.710 1.00 82.31 103 GLN A O 1
ATOM 853 N N . LYS A 1 104 ? -12.438 -2.702 -0.822 1.00 80.38 104 LYS A N 1
ATOM 854 C CA . LYS A 1 104 ? -12.802 -3.955 -0.140 1.00 80.38 104 LYS A CA 1
ATOM 855 C C . LYS A 1 104 ? -12.026 -4.172 1.159 1.00 80.38 104 LYS A C 1
ATOM 857 O O . LYS A 1 104 ? -12.542 -4.817 2.067 1.00 80.38 104 LYS A O 1
ATOM 862 N N . THR A 1 105 ? -10.791 -3.681 1.234 1.00 74.56 105 THR A N 1
ATOM 863 C CA . THR A 1 105 ? -9.895 -3.889 2.383 1.00 74.56 105 THR A CA 1
ATOM 864 C C . THR A 1 105 ? -9.960 -2.752 3.403 1.00 74.56 105 THR A C 1
ATOM 866 O O . THR A 1 105 ? -9.819 -3.001 4.598 1.00 74.56 105 THR A O 1
ATOM 869 N N . THR A 1 106 ? -10.247 -1.522 2.977 1.00 69.88 106 THR A N 1
ATOM 870 C CA . THR A 1 106 ? -10.523 -0.394 3.870 1.00 69.88 106 THR A CA 1
ATOM 871 C C . THR A 1 106 ? -11.995 -0.411 4.264 1.00 69.88 106 THR A C 1
ATOM 873 O O . THR A 1 106 ? -12.847 0.038 3.496 1.00 69.88 106 THR A O 1
ATOM 876 N N .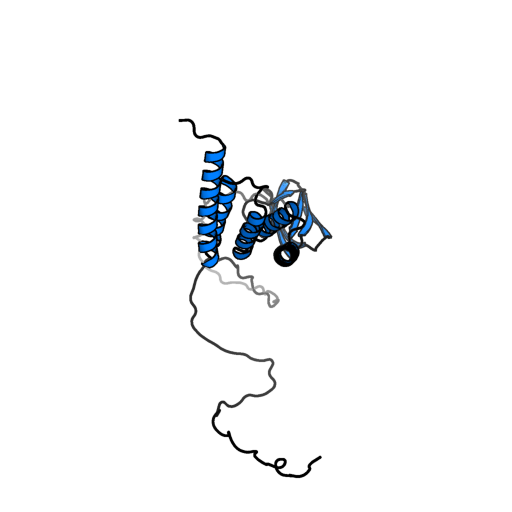 LYS A 1 107 ? -12.319 -0.908 5.462 1.00 73.31 107 LYS A N 1
ATOM 877 C CA . LYS A 1 107 ? -13.673 -0.728 6.001 1.00 73.31 107 LYS A CA 1
ATOM 878 C C . LYS A 1 107 ? -13.969 0.776 6.102 1.00 73.31 107 LYS A C 1
ATOM 880 O O . LYS A 1 107 ? -13.070 1.534 6.484 1.00 73.31 107 LYS A O 1
ATOM 885 N N . PRO A 1 108 ? -15.190 1.229 5.760 1.00 79.69 108 PRO A N 1
ATOM 886 C CA . PRO A 1 108 ? -15.568 2.621 5.970 1.00 79.69 108 PRO A CA 1
ATOM 887 C C . PRO A 1 108 ? -15.359 2.986 7.443 1.00 79.69 108 PRO A C 1
ATOM 889 O O . PRO A 1 108 ? -15.381 2.105 8.301 1.00 79.69 108 PRO A O 1
ATOM 892 N N . LYS A 1 109 ? -15.124 4.265 7.742 1.00 85.19 109 LYS A N 1
ATOM 893 C CA . LYS A 1 109 ? -14.958 4.756 9.116 1.00 85.19 109 LYS A CA 1
ATOM 894 C C . LYS A 1 109 ? -16.120 5.667 9.499 1.00 85.19 109 LYS A C 1
ATOM 896 O O . LYS A 1 109 ? -16.624 6.404 8.656 1.00 85.19 109 LYS A O 1
ATOM 901 N N . GLY A 1 110 ? -16.530 5.627 10.761 1.00 87.12 110 GLY A N 1
ATOM 902 C CA . GLY A 1 110 ? -17.455 6.582 11.369 1.00 87.12 110 GLY A CA 1
ATOM 903 C C . GLY A 1 110 ? -16.731 7.510 12.345 1.00 87.12 110 GLY A C 1
ATOM 904 O O . GLY A 1 110 ? -15.627 7.209 12.810 1.00 87.12 110 GLY A O 1
ATOM 905 N N . LYS A 1 111 ? -17.347 8.654 12.661 1.00 90.94 111 LYS A N 1
ATOM 906 C CA . LYS A 1 111 ? -16.808 9.604 13.647 1.00 90.94 111 LYS A CA 1
ATOM 907 C C . LYS A 1 111 ? -17.431 9.333 15.008 1.00 90.94 111 LYS A C 1
ATOM 909 O O . LYS A 1 111 ? -18.649 9.334 15.143 1.00 90.94 111 LYS A O 1
ATOM 914 N N . VAL A 1 112 ? -16.603 9.146 16.024 1.00 92.12 112 VAL A N 1
ATOM 915 C CA . VAL A 1 112 ? -17.046 8.859 17.387 1.00 92.12 112 VAL A CA 1
ATOM 916 C C . VAL A 1 112 ? -16.490 9.925 18.316 1.00 92.12 112 VAL A C 1
ATOM 918 O O . VAL A 1 112 ? -15.277 10.083 18.431 1.00 92.12 112 VAL A O 1
ATOM 921 N N . THR A 1 113 ? -17.371 10.659 18.984 1.00 93.50 113 THR A N 1
ATOM 922 C CA . THR A 1 113 ? -17.001 11.633 20.012 1.00 93.50 113 THR A CA 1
ATOM 923 C C . THR A 1 113 ? -17.149 10.977 21.370 1.00 93.50 113 THR A C 1
ATOM 925 O O . THR A 1 113 ? -18.243 10.552 21.730 1.00 93.50 113 THR A O 1
ATOM 928 N N . ILE A 1 114 ? -16.060 10.901 22.128 1.00 94.19 114 ILE A N 1
ATOM 929 C CA . ILE A 1 114 ? -16.035 10.234 23.429 1.00 94.19 114 ILE A CA 1
ATOM 930 C C . ILE A 1 114 ? -15.771 11.276 24.505 1.00 94.19 114 ILE A C 1
ATOM 932 O O . ILE A 1 114 ? -14.763 11.988 24.459 1.00 94.19 114 ILE A O 1
ATOM 936 N N . ILE A 1 115 ? -16.679 11.354 25.473 1.00 93.56 115 ILE A N 1
ATOM 937 C CA . ILE A 1 115 ? -16.663 12.318 26.572 1.00 93.56 115 ILE A CA 1
ATOM 938 C C . ILE A 1 115 ? -16.782 11.540 27.882 1.00 93.56 115 ILE A C 1
ATOM 940 O O . ILE A 1 115 ? -17.633 10.660 28.010 1.00 93.56 115 ILE A O 1
ATOM 944 N N . THR A 1 116 ? -15.947 11.871 28.867 1.00 94.56 116 THR A N 1
ATOM 945 C CA . THR A 1 116 ? -16.103 11.344 30.226 1.00 94.56 116 THR A CA 1
ATOM 946 C C . THR A 1 116 ? -16.124 12.443 31.261 1.00 94.56 116 THR A C 1
ATOM 948 O O . THR A 1 116 ? -15.542 13.510 31.060 1.00 94.56 116 THR A O 1
ATOM 951 N N . GLU A 1 117 ? -16.745 12.130 32.391 1.00 93.00 117 GLU A N 1
ATOM 952 C CA . GLU A 1 117 ? -16.690 12.938 33.598 1.00 93.00 117 GLU A CA 1
ATOM 953 C C . GLU A 1 117 ? -16.144 12.099 34.768 1.00 93.00 117 GLU A C 1
ATOM 955 O O . GLU A 1 117 ? -16.790 11.120 35.148 1.00 93.00 117 GLU A O 1
ATOM 960 N N . PRO A 1 118 ? -14.960 12.426 35.324 1.00 92.88 118 PRO A N 1
ATOM 961 C CA . PRO A 1 118 ? -14.055 13.505 34.909 1.00 92.88 118 PRO A CA 1
ATOM 962 C C . PRO A 1 118 ? -13.381 13.263 33.535 1.00 92.88 118 PRO A C 1
ATOM 964 O O . PRO A 1 118 ? -13.321 12.123 33.052 1.00 92.88 118 PRO A O 1
ATOM 967 N N . PRO A 1 119 ? -12.876 14.329 32.881 1.00 94.12 119 PRO A N 1
ATOM 968 C CA . PRO A 1 119 ? -12.093 14.213 31.651 1.00 94.12 119 PRO A CA 1
ATOM 969 C C . PRO A 1 119 ? -10.709 13.599 31.917 1.00 94.12 119 PRO A C 1
ATOM 971 O O . PRO A 1 119 ? -10.255 13.522 33.057 1.00 94.12 119 PRO A O 1
ATOM 974 N N . GLY A 1 120 ? -10.013 13.196 30.853 1.00 92.94 120 GLY A N 1
ATOM 975 C CA . GLY A 1 120 ? -8.667 12.618 30.923 1.00 92.94 120 GLY A CA 1
ATOM 976 C C . GLY A 1 120 ? -8.634 11.090 30.961 1.00 92.94 120 GLY A C 1
ATOM 977 O O . GLY A 1 120 ? -7.567 10.506 31.138 1.00 92.94 120 GLY A O 1
ATOM 978 N N . ALA A 1 121 ? -9.774 10.426 30.770 1.00 94.69 121 ALA A N 1
ATOM 979 C CA . ALA A 1 121 ? -9.837 8.973 30.699 1.00 94.69 121 ALA A CA 1
ATOM 980 C C . ALA A 1 121 ? -9.126 8.472 29.439 1.00 94.69 121 ALA A C 1
ATOM 982 O O . ALA A 1 121 ? -9.385 8.959 28.339 1.00 94.69 121 ALA A O 1
ATOM 983 N N . THR A 1 122 ? -8.256 7.479 29.591 1.00 94.50 122 THR A N 1
ATOM 984 C CA . THR A 1 122 ? -7.628 6.769 28.478 1.00 94.50 122 THR A CA 1
ATOM 985 C C . THR A 1 122 ? -8.680 5.966 27.728 1.00 94.50 122 THR A C 1
ATOM 987 O O . THR A 1 122 ? -9.442 5.205 28.323 1.00 94.50 122 THR A O 1
ATOM 990 N N . ILE A 1 123 ? -8.699 6.140 26.412 1.00 94.69 123 ILE A N 1
ATOM 991 C CA . ILE A 1 123 ? -9.617 5.485 25.489 1.00 94.69 123 ILE A CA 1
ATOM 992 C C . ILE A 1 123 ? -8.893 4.291 24.867 1.00 94.69 123 ILE A C 1
ATOM 994 O O . ILE A 1 123 ? -7.848 4.475 24.239 1.00 94.69 123 ILE A O 1
ATOM 998 N N . LEU A 1 124 ? -9.449 3.088 24.983 1.00 90.25 124 LEU A N 1
ATOM 999 C CA . LEU A 1 124 ? -8.994 1.900 24.257 1.00 90.25 124 LEU A CA 1
ATOM 1000 C C . LEU A 1 124 ? -10.139 1.359 23.396 1.00 90.25 124 LEU A C 1
ATOM 1002 O O . LEU A 1 124 ? -11.293 1.379 23.816 1.00 90.25 124 LEU A O 1
ATOM 1006 N N . ILE A 1 125 ? -9.827 0.909 22.181 1.00 90.19 125 ILE A N 1
ATOM 1007 C CA . ILE A 1 125 ? -10.807 0.367 21.231 1.00 90.19 125 ILE A CA 1
ATOM 1008 C C . ILE A 1 125 ? -10.321 -1.002 20.777 1.00 90.19 125 ILE A C 1
ATOM 1010 O O . ILE A 1 125 ? -9.190 -1.116 20.316 1.00 90.19 125 ILE A O 1
ATOM 1014 N N . ASP A 1 126 ? -11.164 -2.021 20.935 1.00 85.12 126 ASP A N 1
ATOM 1015 C CA . ASP A 1 126 ? -10.897 -3.436 20.618 1.00 85.12 126 ASP A CA 1
ATOM 1016 C C . ASP A 1 126 ? -9.694 -4.041 21.363 1.00 85.12 126 ASP A C 1
ATOM 1018 O O . ASP A 1 126 ? -9.216 -5.133 21.054 1.00 85.12 126 ASP A O 1
ATOM 1022 N N . THR A 1 127 ? -9.225 -3.340 22.393 1.00 80.94 127 THR A N 1
ATOM 1023 C CA . THR A 1 127 ? -8.169 -3.758 23.311 1.00 80.94 127 THR A CA 1
ATOM 1024 C C . THR A 1 127 ? -8.575 -3.399 24.743 1.00 80.94 127 THR A C 1
ATOM 1026 O O . THR A 1 127 ? -9.213 -2.376 24.988 1.00 80.94 127 THR A O 1
ATOM 1029 N N . PHE A 1 128 ? -8.173 -4.247 25.694 1.00 79.31 128 PHE A N 1
ATOM 1030 C CA . PHE A 1 128 ? -8.333 -4.022 27.136 1.00 79.31 128 PHE A CA 1
ATOM 1031 C C . PHE A 1 128 ? -7.029 -3.546 27.815 1.00 79.31 128 PHE A C 1
ATOM 1033 O O . PHE A 1 128 ? -7.037 -3.136 28.980 1.00 79.31 128 PHE A O 1
ATOM 1040 N N . GLU A 1 129 ? -5.902 -3.599 27.093 1.00 75.19 129 GLU A N 1
ATOM 1041 C CA . GLU A 1 129 ? -4.548 -3.335 27.592 1.00 75.19 129 GLU A CA 1
ATOM 1042 C C . GLU A 1 129 ? -3.650 -2.719 26.503 1.00 75.19 129 GLU A C 1
ATOM 1044 O O . GLU A 1 129 ? -3.759 -3.047 25.320 1.00 75.19 129 GLU A O 1
ATOM 1049 N N . GLY A 1 130 ? -2.711 -1.859 26.906 1.00 76.00 130 GLY A N 1
ATOM 1050 C CA . GLY A 1 130 ? -1.726 -1.240 26.014 1.00 76.00 130 GLY A CA 1
ATOM 1051 C C . GLY A 1 130 ? -1.876 0.275 25.892 1.00 76.00 130 GLY A C 1
ATOM 1052 O O . GLY A 1 130 ? -2.478 0.932 26.740 1.00 76.00 130 GLY A O 1
ATOM 1053 N N . VAL A 1 131 ? -1.276 0.836 24.839 1.00 82.44 131 VAL A N 1
ATOM 1054 C CA . VAL A 1 131 ? -1.319 2.277 24.566 1.00 82.44 131 VAL A CA 1
ATOM 1055 C C . VAL A 1 131 ? -2.699 2.630 24.015 1.00 82.44 131 VAL A C 1
ATOM 1057 O O . VAL A 1 131 ? -3.075 2.171 22.938 1.00 82.44 131 VAL A O 1
ATOM 1060 N N . GLY A 1 132 ? -3.458 3.434 24.761 1.00 87.00 132 GLY A N 1
ATOM 1061 C CA . GLY A 1 132 ? -4.765 3.914 24.324 1.00 87.00 132 GLY A CA 1
ATOM 1062 C C . GLY A 1 132 ? -4.687 4.796 23.074 1.00 87.00 132 GLY A C 1
ATOM 1063 O O . GLY A 1 132 ? -3.666 5.415 22.774 1.00 87.00 132 GLY A O 1
ATOM 1064 N N . VAL A 1 133 ? -5.803 4.904 22.357 1.00 89.50 133 VAL A N 1
ATOM 1065 C CA . VAL A 1 133 ? -5.940 5.731 21.143 1.00 89.50 133 VAL A CA 1
ATOM 1066 C C . VAL A 1 133 ? -6.035 7.234 21.454 1.00 89.50 133 VAL A C 1
ATOM 1068 O O . VAL A 1 133 ? -6.044 8.076 20.550 1.00 89.50 133 VAL A O 1
ATOM 1071 N N . GLY A 1 134 ? -6.097 7.604 22.734 1.00 91.94 134 GLY A N 1
ATOM 1072 C CA . GLY A 1 134 ? -6.071 8.978 23.230 1.00 91.94 134 GLY A CA 1
ATOM 1073 C C . GLY A 1 134 ? -6.691 9.105 24.619 1.00 91.94 134 GLY A C 1
ATOM 1074 O O . GLY A 1 134 ? -6.951 8.102 25.278 1.00 91.94 134 GLY A O 1
ATOM 1075 N N . VAL A 1 135 ? -6.953 10.346 25.030 1.00 95.25 135 VAL A N 1
ATOM 1076 C CA . VAL A 1 135 ? -7.647 10.684 26.281 1.00 95.25 135 VAL A CA 1
ATOM 1077 C C . VAL A 1 135 ? -8.909 11.498 25.997 1.00 95.25 135 VAL A C 1
ATOM 1079 O O . VAL A 1 135 ? -8.958 12.207 24.994 1.00 95.25 135 VAL A O 1
ATOM 1082 N N . THR A 1 136 ? -9.930 11.391 26.842 1.00 91.62 136 THR A N 1
ATOM 1083 C CA . THR A 1 136 ? -11.195 12.135 26.711 1.00 91.62 136 THR A CA 1
ATOM 1084 C C . THR A 1 136 ? -11.071 13.599 27.166 1.00 91.62 136 THR A C 1
ATOM 1086 O O . THR A 1 136 ? -10.318 13.879 28.101 1.00 91.62 136 THR A O 1
ATOM 1089 N N . PRO A 1 137 ? -11.849 14.540 26.590 1.00 94.88 137 PRO A N 1
ATOM 1090 C CA . PRO A 1 137 ? -12.743 14.386 25.436 1.00 94.88 137 PRO A CA 1
ATOM 1091 C C . PRO A 1 137 ? -11.985 14.305 24.100 1.00 94.88 137 PRO A C 1
ATOM 1093 O O . PRO A 1 137 ? -11.087 15.109 23.852 1.00 94.88 137 PRO A O 1
ATOM 1096 N N . LYS A 1 138 ? -12.354 13.372 23.210 1.00 94.88 138 LYS A N 1
ATOM 1097 C CA . LYS A 1 138 ? -11.701 13.224 21.892 1.00 94.88 138 LYS A CA 1
ATOM 1098 C C . LYS A 1 138 ? -12.653 12.715 20.814 1.00 94.88 138 LYS A C 1
ATOM 1100 O O . LYS A 1 138 ? -13.505 11.869 21.074 1.00 94.88 138 LYS A O 1
ATOM 1105 N N . VAL A 1 139 ? -12.464 13.219 19.593 1.00 93.06 139 VAL A N 1
ATOM 1106 C CA . VAL A 1 139 ? -13.103 12.707 18.373 1.00 93.06 139 VAL A CA 1
ATOM 1107 C C . VAL A 1 139 ? -12.170 11.698 17.710 1.00 93.06 139 VAL A C 1
ATOM 1109 O O . VAL A 1 139 ? -10.992 11.988 17.494 1.00 93.06 139 VAL A O 1
ATOM 1112 N N . LEU A 1 140 ? -12.692 10.517 17.398 1.00 91.06 140 LEU A N 1
ATOM 1113 C CA . LEU A 1 140 ? -11.967 9.416 16.775 1.00 91.06 140 LEU A CA 1
ATOM 1114 C C . LEU A 1 140 ? -12.649 8.977 15.482 1.00 91.06 140 LEU A C 1
ATOM 1116 O O . LEU A 1 140 ? -13.873 8.973 15.387 1.00 91.06 140 LEU A O 1
ATOM 1120 N N . GLU A 1 141 ? -11.845 8.572 14.503 1.00 90.25 141 GLU A N 1
ATOM 1121 C CA . GLU A 1 141 ? -12.323 7.871 13.312 1.00 90.25 141 GLU A CA 1
ATOM 1122 C C . GLU A 1 141 ? -12.137 6.372 13.525 1.00 90.25 141 GLU A C 1
ATOM 1124 O O . GLU A 1 141 ? -11.010 5.870 13.534 1.00 90.25 141 GLU A O 1
ATOM 1129 N N . VAL A 1 142 ? -13.246 5.671 13.729 1.00 89.50 142 VAL A N 1
ATOM 1130 C CA . VAL A 1 142 ? -13.277 4.240 14.048 1.00 89.50 142 VAL A CA 1
ATOM 1131 C C . VAL A 1 142 ? -13.834 3.494 12.845 1.00 89.50 142 VAL A C 1
ATOM 1133 O O . VAL A 1 142 ? -14.683 4.033 12.139 1.00 89.50 142 VAL A O 1
ATOM 1136 N N . GLU A 1 143 ? -13.344 2.285 12.573 1.00 88.31 143 GLU A N 1
ATOM 1137 C CA . GLU A 1 143 ? -13.918 1.446 11.517 1.00 88.31 143 GLU A CA 1
ATOM 1138 C C . GLU A 1 143 ? -15.417 1.216 11.755 1.00 88.31 143 GLU A C 1
ATOM 1140 O O . GLU A 1 143 ? -15.918 1.300 12.870 1.00 88.31 143 GLU A O 1
ATOM 1145 N N . VAL A 1 144 ? -16.162 0.994 10.681 1.00 88.25 144 VAL A N 1
ATOM 1146 C CA . VAL A 1 144 ? -17.578 0.651 10.752 1.00 88.25 144 VAL A CA 1
ATOM 1147 C C . VAL A 1 144 ? -17.700 -0.794 11.192 1.00 88.25 144 VAL A C 1
ATOM 1149 O O . VAL A 1 144 ? -17.054 -1.693 10.644 1.00 88.25 144 VAL A O 1
ATOM 1152 N N . GLY A 1 145 ? -18.571 -1.015 12.166 1.00 84.75 145 GLY A N 1
ATOM 1153 C CA . GLY A 1 145 ? -18.742 -2.308 12.793 1.00 84.75 145 GLY A CA 1
ATOM 1154 C C . GLY A 1 145 ? -19.029 -2.191 14.278 1.00 84.75 145 GLY A C 1
ATOM 1155 O O . GLY A 1 145 ? -19.320 -1.126 14.817 1.00 84.75 145 GLY A O 1
ATOM 1156 N N . THR A 1 146 ? -18.994 -3.341 14.935 1.00 87.88 146 THR A N 1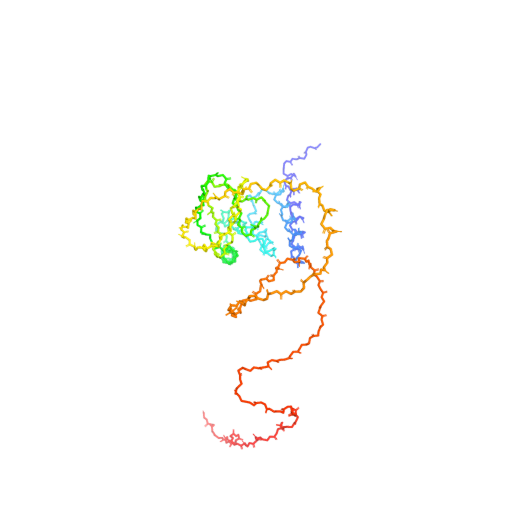
ATOM 1157 C CA . THR A 1 146 ? -19.148 -3.440 16.383 1.00 87.88 146 THR A CA 1
ATOM 1158 C C . THR A 1 146 ? -17.770 -3.428 17.019 1.00 87.88 146 THR A C 1
ATOM 1160 O O . THR A 1 146 ? -16.963 -4.312 16.742 1.00 87.88 146 THR A O 1
ATOM 1163 N N . HIS A 1 147 ? -17.540 -2.448 17.882 1.00 87.56 147 HIS A N 1
ATOM 1164 C CA . HIS A 1 147 ? -16.293 -2.223 18.593 1.00 87.56 147 HIS A CA 1
ATOM 1165 C C . HIS A 1 147 ? -16.515 -2.301 20.098 1.00 87.56 147 HIS A C 1
ATOM 1167 O O . HIS A 1 147 ? -17.610 -2.021 20.597 1.00 87.56 147 HIS A O 1
ATOM 1173 N N . ILE A 1 148 ? -15.470 -2.659 20.834 1.00 88.88 148 ILE A N 1
ATOM 1174 C CA . ILE A 1 148 ? -15.481 -2.598 22.298 1.00 88.88 148 ILE A CA 1
ATOM 1175 C C . ILE A 1 148 ? -14.658 -1.394 22.736 1.00 88.88 148 ILE A C 1
ATOM 1177 O O . ILE A 1 148 ? -13.448 -1.351 22.536 1.00 88.88 148 ILE A O 1
ATOM 1181 N N . LEU A 1 149 ? -15.327 -0.415 23.336 1.00 91.12 149 LEU A N 1
ATOM 1182 C CA . LEU A 1 149 ? -14.716 0.766 23.927 1.00 91.12 149 LEU A CA 1
ATOM 1183 C C . LEU A 1 149 ? -14.426 0.506 25.406 1.00 91.12 149 LEU A C 1
ATOM 1185 O O . LEU A 1 149 ? -15.338 0.174 26.162 1.00 91.12 149 LEU A O 1
ATOM 1189 N N . VAL A 1 150 ? -13.186 0.727 25.829 1.00 91.31 150 VAL A N 1
ATOM 1190 C CA . VAL A 1 150 ? -12.783 0.714 27.238 1.00 91.31 150 VAL A CA 1
ATOM 1191 C C . VAL A 1 150 ? -12.321 2.109 27.646 1.00 91.31 150 VAL A C 1
ATOM 1193 O O . VAL A 1 150 ? -11.513 2.733 26.957 1.00 91.31 150 VAL A O 1
ATOM 1196 N N . LEU A 1 151 ? -12.841 2.605 28.767 1.00 92.38 151 LEU A N 1
ATOM 1197 C CA . LEU A 1 151 ? -12.477 3.890 29.361 1.00 92.38 151 LEU A CA 1
ATOM 1198 C C . LEU A 1 151 ? -11.812 3.634 30.708 1.00 92.38 151 LEU A C 1
ATOM 1200 O O . LEU A 1 151 ? -12.437 3.063 31.603 1.00 92.38 151 LEU A O 1
ATOM 1204 N N . ARG A 1 152 ? -10.559 4.069 30.843 1.00 91.25 152 ARG A N 1
ATOM 1205 C CA . ARG A 1 152 ? -9.743 3.871 32.047 1.00 91.25 152 ARG A CA 1
ATOM 1206 C C . ARG A 1 152 ? -9.236 5.198 32.581 1.00 91.25 152 ARG A C 1
ATOM 1208 O O . ARG A 1 152 ? -8.657 5.987 31.837 1.00 91.25 152 ARG A O 1
ATOM 1215 N N . LEU A 1 153 ? -9.384 5.419 33.879 1.00 92.69 153 LEU A N 1
ATOM 1216 C CA . LEU A 1 153 ? -8.777 6.548 34.575 1.00 92.69 153 LEU A CA 1
ATOM 1217 C C . LEU A 1 153 ? -8.225 6.069 35.918 1.00 92.69 153 LEU A C 1
ATOM 1219 O O . LEU A 1 153 ? -8.826 5.222 36.573 1.00 92.69 153 LEU A O 1
ATOM 1223 N N . GLU A 1 154 ? -7.067 6.591 36.314 1.00 90.88 154 GLU A N 1
ATOM 1224 C CA . GLU A 1 154 ? -6.405 6.206 37.561 1.00 90.88 154 GLU A CA 1
ATOM 1225 C C . GLU A 1 154 ? -7.316 6.447 38.773 1.00 90.88 154 GLU A C 1
ATOM 1227 O O . GLU A 1 154 ? -7.898 7.521 38.904 1.00 90.88 154 GLU A O 1
ATOM 1232 N N . ASN A 1 155 ? -7.429 5.458 39.667 1.00 87.94 155 ASN A N 1
ATOM 1233 C CA . ASN A 1 155 ? -8.341 5.463 40.821 1.00 87.94 155 ASN A CA 1
ATOM 1234 C C . ASN A 1 155 ? -9.844 5.456 40.464 1.00 87.94 155 ASN A C 1
ATOM 1236 O O . ASN A 1 155 ? -10.683 5.701 41.332 1.00 87.94 155 ASN A O 1
ATOM 1240 N N . TYR A 1 156 ? -10.210 5.132 39.220 1.00 92.19 156 TYR A N 1
ATOM 1241 C CA . TYR A 1 156 ? -11.592 4.893 38.786 1.00 92.19 156 TYR A CA 1
ATOM 1242 C C . TYR A 1 156 ? -11.774 3.452 38.304 1.00 92.19 156 TYR A C 1
ATOM 1244 O O . TYR A 1 156 ? -10.823 2.776 37.919 1.00 92.19 156 TYR A O 1
ATOM 1252 N N . LYS A 1 157 ? -13.017 2.966 38.340 1.00 88.50 157 LYS A N 1
ATOM 1253 C CA . LYS A 1 157 ? -13.383 1.681 37.741 1.00 88.50 157 LYS A CA 1
ATOM 1254 C C . LYS A 1 157 ? -13.397 1.801 36.217 1.00 88.50 157 LYS A C 1
ATOM 1256 O O . LYS A 1 157 ? -14.000 2.731 35.684 1.00 88.50 157 LYS A O 1
ATOM 1261 N N . ASP A 1 158 ? -12.792 0.827 35.542 1.00 89.12 158 ASP A N 1
ATOM 1262 C CA . ASP A 1 158 ? -12.836 0.721 34.084 1.00 89.12 158 ASP A CA 1
ATOM 1263 C C . ASP A 1 158 ? -14.282 0.556 33.594 1.00 89.12 158 ASP A C 1
ATOM 1265 O O . ASP A 1 158 ? -15.046 -0.260 34.120 1.00 89.12 158 ASP A O 1
ATOM 1269 N N . ILE A 1 159 ? -14.652 1.301 32.553 1.00 89.38 159 ILE A N 1
ATOM 1270 C CA . ILE A 1 159 ? -15.935 1.144 31.859 1.00 89.38 159 ILE A CA 1
ATOM 1271 C C . ILE A 1 159 ? -15.692 0.415 30.545 1.00 89.38 159 ILE A C 1
ATOM 1273 O O . ILE A 1 159 ? -14.804 0.793 29.790 1.00 89.38 159 ILE A O 1
ATOM 1277 N N . THR A 1 160 ? -16.515 -0.592 30.250 1.00 89.69 160 THR A N 1
ATOM 1278 C CA . THR A 1 160 ? -16.565 -1.260 28.941 1.00 89.69 160 THR A CA 1
ATOM 1279 C C . THR A 1 160 ? -17.912 -0.974 28.279 1.00 89.69 160 THR A C 1
ATOM 1281 O O . THR A 1 160 ? -18.958 -1.209 28.880 1.00 89.69 160 THR A O 1
ATOM 1284 N N . HIS A 1 161 ? -17.902 -0.470 27.047 1.00 84.69 161 HIS A N 1
ATOM 1285 C CA . HIS A 1 161 ? -19.090 -0.107 26.280 1.00 84.69 161 HIS A CA 1
ATOM 1286 C C . HIS A 1 161 ? -19.014 -0.703 24.871 1.00 84.69 161 HIS A C 1
ATOM 1288 O O . HIS A 1 161 ? -18.038 -0.498 24.155 1.00 84.69 161 HIS A O 1
ATOM 1294 N N . GLN A 1 162 ? -20.048 -1.434 24.458 1.00 85.69 162 GLN A N 1
ATOM 1295 C CA . GLN A 1 162 ? -20.160 -1.907 23.082 1.00 85.69 162 GLN A CA 1
ATOM 1296 C C . GLN A 1 162 ? -20.634 -0.757 22.195 1.00 85.69 162 GLN A C 1
ATOM 1298 O O . GLN A 1 162 ? -21.709 -0.203 22.403 1.00 85.69 162 GLN A O 1
ATOM 1303 N N . LEU A 1 163 ? -19.824 -0.411 21.205 1.00 87.31 163 LEU A N 1
ATOM 1304 C CA . LEU A 1 163 ? -20.047 0.701 20.300 1.00 87.31 163 LEU A CA 1
ATOM 1305 C C . LEU A 1 163 ? -20.320 0.167 18.895 1.00 87.31 163 LEU A C 1
ATOM 1307 O O . LEU A 1 163 ? -19.461 -0.474 18.296 1.00 87.31 163 LEU A O 1
ATOM 1311 N N . VAL A 1 164 ? -21.498 0.457 18.347 1.00 89.19 164 VAL A N 1
ATOM 1312 C CA . VAL A 1 164 ? -21.794 0.198 16.933 1.00 89.19 164 VAL A CA 1
ATOM 1313 C C . VAL A 1 164 ? -21.511 1.472 16.151 1.00 89.19 164 VAL A C 1
ATOM 1315 O O . VAL A 1 164 ? -22.167 2.493 16.346 1.00 89.19 164 VAL A O 1
ATOM 1318 N N . VAL A 1 165 ? -20.505 1.415 15.287 1.00 88.44 165 VAL A N 1
ATOM 1319 C CA . VAL A 1 165 ? -20.102 2.523 14.425 1.00 88.44 165 VAL A CA 1
ATOM 1320 C C . VAL A 1 165 ? -20.688 2.284 13.045 1.00 88.44 165 VAL A C 1
ATOM 1322 O O . VAL A 1 165 ? -20.441 1.250 12.428 1.00 88.44 165 VAL A O 1
ATOM 1325 N N . GLU A 1 166 ? -21.454 3.251 12.555 1.00 84.12 166 GLU A N 1
ATOM 1326 C CA . GLU A 1 166 ? -22.024 3.240 11.211 1.00 84.12 166 GLU A CA 1
ATOM 1327 C C . GLU A 1 166 ? -21.299 4.243 10.305 1.00 84.12 166 GLU A C 1
ATOM 1329 O O . GLU A 1 166 ? -20.772 5.255 10.775 1.00 84.12 166 GLU A O 1
ATOM 1334 N N . ALA A 1 167 ? -21.272 3.959 8.998 1.00 80.81 167 ALA A N 1
ATOM 1335 C CA . ALA A 1 167 ? -20.627 4.829 8.017 1.00 80.81 167 ALA A CA 1
ATOM 1336 C C . ALA A 1 167 ? -21.289 6.213 8.017 1.00 80.81 167 ALA A C 1
ATOM 1338 O O . ALA A 1 167 ? -22.515 6.312 8.064 1.00 80.81 167 ALA A O 1
ATOM 1339 N N . ASP A 1 168 ? -20.470 7.266 7.983 1.00 75.81 168 ASP A N 1
ATOM 1340 C CA . ASP A 1 168 ? -20.892 8.674 7.909 1.00 75.81 168 ASP A CA 1
ATOM 1341 C C . ASP A 1 168 ? -21.829 9.166 9.030 1.00 75.81 168 ASP A C 1
ATOM 1343 O O . ASP A 1 168 ? -22.308 10.302 8.991 1.00 75.81 168 ASP A O 1
ATOM 1347 N N . LYS A 1 169 ? -22.051 8.366 10.080 1.00 81.62 169 LYS A N 1
ATOM 1348 C CA . LYS A 1 169 ? -22.757 8.798 11.288 1.00 81.62 169 LYS A CA 1
ATOM 1349 C C . LYS A 1 169 ? -21.769 9.268 12.346 1.00 81.62 169 LYS A C 1
ATOM 1351 O O . LYS A 1 169 ? -20.688 8.702 12.523 1.00 81.62 169 LYS A O 1
ATOM 1356 N N . MET A 1 170 ? -22.165 10.316 13.066 1.00 83.19 170 MET A N 1
ATOM 1357 C CA . MET A 1 170 ? -21.459 10.758 14.261 1.00 83.19 170 MET A CA 1
ATOM 1358 C C . MET A 1 170 ? -22.103 10.108 15.483 1.00 83.19 170 MET A C 1
ATOM 1360 O O . MET A 1 170 ? -23.267 10.370 15.780 1.00 83.19 170 MET A O 1
ATOM 1364 N N . VAL A 1 171 ? -21.350 9.267 16.186 1.00 89.25 171 VAL A N 1
ATOM 1365 C CA . VAL A 1 171 ? -21.800 8.641 17.433 1.00 89.25 171 VAL A CA 1
ATOM 1366 C C . VAL A 1 171 ? -21.191 9.396 18.605 1.00 89.25 171 VAL A C 1
ATOM 1368 O O . VAL A 1 171 ? -19.978 9.584 18.662 1.00 89.25 171 VAL A O 1
ATOM 1371 N N . VAL A 1 172 ? -22.021 9.846 19.543 1.00 91.69 172 VAL A N 1
ATOM 1372 C CA . VAL A 1 172 ? -21.557 10.498 20.773 1.00 91.69 172 VAL A CA 1
ATOM 1373 C C . VAL A 1 172 ? -21.693 9.510 21.921 1.00 91.69 172 VAL A C 1
ATOM 1375 O O . VAL A 1 172 ? -22.787 9.030 22.202 1.00 91.69 172 VAL A O 1
ATOM 1378 N N . VAL A 1 173 ? -20.576 9.210 22.578 1.00 89.69 173 VAL A N 1
ATOM 1379 C CA . VAL A 1 173 ? -20.512 8.335 23.748 1.00 89.69 173 VAL A CA 1
ATOM 1380 C C . VAL A 1 173 ? -20.131 9.176 24.955 1.00 89.69 173 VAL A C 1
ATOM 1382 O O . VAL A 1 173 ? -19.060 9.785 24.982 1.00 89.69 173 VAL A O 1
ATOM 1385 N N . GLN A 1 174 ? -21.003 9.194 25.959 1.00 92.38 174 GLN A N 1
ATOM 1386 C CA . GLN A 1 174 ? -20.793 9.929 27.200 1.00 92.38 174 GLN A CA 1
ATOM 1387 C C . GLN A 1 174 ? -20.918 8.989 28.399 1.00 92.38 174 GLN A C 1
ATOM 1389 O O . GLN A 1 174 ? -21.896 8.254 28.503 1.00 92.38 174 GLN A O 1
ATOM 1394 N N . HIS A 1 175 ? -19.933 9.029 29.300 1.00 92.56 175 HIS A N 1
ATOM 1395 C CA . HIS A 1 175 ? -19.909 8.216 30.522 1.00 92.56 175 HIS A CA 1
ATOM 1396 C C . HIS A 1 175 ? -19.429 9.009 31.741 1.00 92.56 175 HIS A C 1
ATOM 1398 O O . HIS A 1 175 ? -18.516 9.825 31.642 1.00 92.56 175 HIS A O 1
ATOM 1404 N N . THR A 1 176 ? -19.988 8.715 32.913 1.00 92.19 176 THR A N 1
ATOM 1405 C CA . THR A 1 176 ? -19.509 9.235 34.204 1.00 92.19 176 THR A CA 1
ATOM 1406 C C . THR A 1 176 ? -18.733 8.136 34.924 1.00 92.19 176 THR A C 1
ATOM 1408 O O . THR A 1 176 ? -19.257 7.041 35.133 1.00 92.19 176 THR A O 1
ATOM 1411 N N . LEU A 1 177 ? -17.478 8.402 35.284 1.00 90.25 177 LEU A N 1
ATOM 1412 C CA . LEU A 1 177 ? -16.605 7.419 35.920 1.00 90.25 177 LEU A CA 1
ATOM 1413 C C . LEU A 1 177 ? -16.854 7.362 37.429 1.00 90.25 177 LEU A C 1
ATOM 1415 O O . LEU A 1 177 ? -17.011 8.384 38.095 1.00 90.25 177 LEU A O 1
ATOM 1419 N N . VAL A 1 178 ? -16.816 6.151 37.984 1.00 90.94 178 VAL A N 1
ATOM 1420 C CA . VAL A 1 178 ? -16.985 5.905 39.424 1.00 90.94 178 VAL A CA 1
ATOM 1421 C C . VAL A 1 178 ? -15.630 5.587 40.047 1.00 90.94 178 VAL A C 1
ATOM 1423 O O . VAL A 1 178 ? -14.915 4.722 39.539 1.00 90.94 178 VAL A O 1
ATOM 1426 N N . GLN A 1 179 ? -15.275 6.260 41.145 1.00 89.12 179 GLN A N 1
ATOM 1427 C CA . GLN A 1 179 ? -14.013 6.013 41.847 1.00 89.12 179 GLN A CA 1
ATOM 1428 C C . GLN A 1 179 ? -13.917 4.553 42.306 1.00 89.12 179 GLN A C 1
ATOM 1430 O O . GLN A 1 179 ? -14.855 3.982 42.874 1.00 89.12 179 GLN A O 1
ATOM 1435 N N . ALA A 1 180 ? -12.763 3.942 42.064 1.00 77.38 180 ALA A N 1
ATOM 1436 C CA . ALA A 1 180 ? -12.399 2.680 42.672 1.00 77.38 180 ALA A CA 1
ATOM 1437 C C . ALA A 1 180 ? -12.040 2.987 44.130 1.00 77.38 180 ALA A C 1
ATOM 1439 O O . ALA A 1 180 ? -10.938 3.436 44.427 1.00 77.38 180 ALA A O 1
ATOM 1440 N N . SER A 1 181 ? -13.013 2.833 45.032 1.00 67.31 181 SER A N 1
ATOM 1441 C CA . SER A 1 181 ? -12.793 2.965 46.474 1.00 67.31 181 SER A CA 1
ATOM 1442 C C . SER A 1 181 ? -11.587 2.112 46.882 1.00 67.31 181 SER A C 1
ATOM 1444 O O . SER A 1 181 ? -11.546 0.918 46.576 1.00 67.31 181 SER A O 1
ATOM 1446 N N . GLY A 1 182 ? -10.589 2.750 47.497 1.00 53.28 182 GLY A N 1
ATOM 1447 C CA . GLY A 1 182 ? -9.337 2.113 47.884 1.00 53.28 182 GLY A CA 1
ATOM 1448 C C . GLY A 1 182 ? -9.581 0.969 48.861 1.00 53.28 182 GLY A C 1
ATOM 1449 O O . GLY A 1 182 ? -9.955 1.200 50.006 1.00 53.28 182 GLY A O 1
ATOM 1450 N N . ALA A 1 183 ? -9.347 -0.263 48.418 1.00 44.06 183 ALA A N 1
ATOM 1451 C CA . ALA A 1 183 ? -9.064 -1.347 49.340 1.00 44.06 183 ALA A CA 1
ATOM 1452 C C . ALA A 1 183 ? -7.616 -1.164 49.811 1.00 44.06 183 ALA A C 1
ATOM 1454 O O . ALA A 1 183 ? -6.681 -1.252 49.014 1.00 44.06 183 ALA A O 1
ATOM 1455 N N . GLU A 1 184 ? -7.446 -0.858 51.095 1.00 44.91 184 GLU A N 1
ATOM 1456 C CA . GLU A 1 184 ? -6.163 -0.950 51.790 1.00 44.91 184 GLU A CA 1
ATOM 1457 C C . GLU A 1 184 ? -5.489 -2.306 51.499 1.00 44.91 184 GLU A C 1
ATOM 1459 O O . GLU A 1 184 ? -6.185 -3.311 51.305 1.00 44.91 184 GLU A O 1
ATOM 1464 N N . PRO A 1 185 ? -4.145 -2.391 51.483 1.00 41.88 185 PRO A N 1
ATOM 1465 C CA . PRO A 1 185 ? -3.483 -3.684 51.438 1.00 41.88 185 PRO A CA 1
ATOM 1466 C C . PRO A 1 185 ? -3.891 -4.455 52.693 1.00 41.88 185 PRO A C 1
ATOM 1468 O O . PRO A 1 185 ? -3.575 -4.041 53.809 1.00 41.88 185 PRO A O 1
ATOM 1471 N N . VAL A 1 186 ? -4.591 -5.577 52.519 1.00 43.16 186 VAL A N 1
ATOM 1472 C CA . VAL A 1 186 ? -4.816 -6.537 53.601 1.00 43.16 186 VAL A CA 1
ATOM 1473 C C . VAL A 1 186 ? -3.436 -6.961 54.094 1.00 43.16 186 VAL A C 1
ATOM 1475 O O . VAL A 1 186 ? -2.734 -7.723 53.429 1.00 43.16 186 VAL A O 1
ATOM 1478 N N . LYS A 1 187 ? -3.016 -6.415 55.240 1.00 41.12 187 LYS A N 1
ATOM 1479 C CA . LYS A 1 187 ? -1.853 -6.907 55.969 1.00 41.12 187 LYS A CA 1
ATOM 1480 C C . LYS A 1 187 ? -2.126 -8.368 56.296 1.00 41.12 187 LYS A C 1
ATOM 1482 O O . LYS A 1 187 ? -3.058 -8.700 57.017 1.00 41.12 187 LYS A O 1
ATOM 1487 N N . THR A 1 188 ? -1.306 -9.232 55.721 1.00 49.06 188 THR A N 1
ATOM 1488 C CA . THR A 1 188 ? -1.128 -10.626 56.110 1.00 49.06 188 THR A CA 1
ATOM 1489 C C . THR A 1 188 ? -0.589 -10.695 57.535 1.00 49.06 188 THR A C 1
ATOM 1491 O O . THR A 1 188 ? 0.611 -10.819 57.736 1.00 49.06 188 THR A O 1
ATOM 1494 N N . GLU A 1 189 ? -1.472 -10.617 58.516 1.00 51.41 189 GLU A N 1
ATOM 1495 C CA . GLU A 1 189 ? -1.278 -11.060 59.895 1.00 51.41 189 GLU A CA 1
ATOM 1496 C C . GLU A 1 189 ? -2.680 -11.462 60.376 1.00 51.41 189 GLU A C 1
ATOM 1498 O O . GLU A 1 189 ? -3.626 -10.725 60.143 1.00 51.41 189 GLU A O 1
ATOM 1503 N N . ASP A 1 190 ? -2.815 -12.674 60.928 1.00 48.34 190 ASP A N 1
ATOM 1504 C CA . ASP A 1 190 ? -4.046 -13.318 61.451 1.00 48.34 190 ASP A CA 1
ATOM 1505 C C . ASP A 1 190 ? -4.610 -14.524 60.672 1.00 48.34 190 ASP A C 1
ATOM 1507 O O . ASP A 1 190 ? -5.648 -15.077 61.032 1.00 48.34 190 ASP A O 1
ATOM 1511 N N . ALA A 1 191 ? -3.857 -15.102 59.729 1.00 42.78 191 ALA A N 1
ATOM 1512 C CA . ALA A 1 191 ? -4.148 -16.445 59.191 1.00 42.78 191 ALA A CA 1
ATOM 1513 C C . ALA A 1 191 ? -3.803 -17.612 60.158 1.00 42.78 191 ALA A C 1
ATOM 1515 O O . ALA A 1 191 ? -3.681 -18.759 59.729 1.00 42.78 191 ALA A O 1
ATOM 1516 N N . LYS A 1 192 ? -3.621 -17.354 61.463 1.00 42.44 192 LYS A N 1
ATOM 1517 C CA . LYS A 1 192 ? -3.263 -18.386 62.461 1.00 42.44 192 LYS A CA 1
ATOM 1518 C C . LYS A 1 192 ? -4.115 -18.421 63.734 1.00 42.44 192 LYS A C 1
ATOM 1520 O O . LYS A 1 192 ? -3.839 -19.252 64.589 1.00 42.44 192 LYS A O 1
ATOM 1525 N N . SER A 1 193 ? -5.161 -17.599 63.847 1.00 42.03 193 SER A N 1
ATOM 1526 C CA . SER A 1 193 ? -6.022 -17.572 65.048 1.00 42.03 193 SER A CA 1
ATOM 1527 C C . SER A 1 193 ? -7.366 -18.309 64.889 1.00 42.03 193 SER A C 1
ATOM 1529 O O . SER A 1 193 ? -8.078 -18.519 65.862 1.00 42.03 193 SER A O 1
ATOM 1531 N N . LEU A 1 194 ? -7.727 -18.767 63.682 1.00 40.16 194 LEU A N 1
ATOM 1532 C CA . LEU A 1 194 ? -9.035 -19.404 63.436 1.00 40.16 194 LEU A CA 1
ATOM 1533 C C . LEU A 1 194 ? -9.010 -20.944 63.386 1.00 40.16 194 LEU A C 1
ATOM 1535 O O . LEU A 1 194 ? -10.032 -21.560 63.104 1.00 40.16 194 LEU A O 1
ATOM 1539 N N . LEU A 1 195 ? -7.879 -21.584 63.704 1.00 39.56 195 LEU A N 1
ATOM 1540 C CA . LEU A 1 195 ? -7.774 -23.046 63.841 1.00 39.56 195 LEU A CA 1
ATOM 1541 C C . LEU A 1 195 ? -7.841 -23.495 65.307 1.00 39.56 195 LEU A C 1
ATOM 1543 O O . LEU A 1 195 ? -7.036 -24.310 65.735 1.00 39.56 195 LEU A O 1
ATOM 1547 N N . THR A 1 196 ? -8.796 -22.980 66.078 1.00 43.75 196 THR A N 1
ATOM 1548 C CA . THR A 1 196 ? -9.209 -23.597 67.348 1.00 43.75 196 THR A CA 1
ATOM 1549 C C . THR A 1 196 ? -10.636 -23.182 67.687 1.00 43.75 196 THR A C 1
ATOM 1551 O O . THR A 1 196 ? -10.842 -22.217 68.417 1.00 43.75 196 THR A O 1
ATOM 1554 N N . GLN A 1 197 ? -11.627 -23.928 67.202 1.00 38.31 197 GLN A N 1
ATOM 1555 C CA . GLN A 1 197 ? -12.747 -24.304 68.063 1.00 38.31 197 GLN A CA 1
ATOM 1556 C C . GLN A 1 197 ? -13.475 -25.530 67.515 1.00 38.31 197 GLN A C 1
ATOM 1558 O O . GLN A 1 197 ? -13.948 -25.541 66.384 1.00 38.31 197 GLN A O 1
ATOM 1563 N N . ASP A 1 198 ? -13.493 -26.550 68.370 1.00 37.69 198 ASP A N 1
ATOM 1564 C CA . ASP A 1 198 ? -14.116 -27.857 68.224 1.00 37.69 198 ASP A CA 1
ATOM 1565 C C . ASP A 1 198 ? -15.601 -27.802 67.846 1.00 37.69 198 ASP A C 1
ATOM 1567 O O . ASP A 1 198 ? -16.425 -27.129 68.474 1.00 37.69 198 ASP A O 1
ATOM 1571 N N . ASP A 1 199 ? -15.934 -28.639 66.870 1.00 40.12 199 ASP A N 1
ATOM 1572 C CA . ASP A 1 199 ? -17.275 -29.005 66.446 1.00 40.12 199 ASP A CA 1
ATOM 1573 C C . ASP A 1 199 ? -18.002 -29.839 67.511 1.00 40.12 199 ASP A C 1
ATOM 1575 O O . ASP A 1 199 ? -17.805 -31.049 67.603 1.00 40.12 199 ASP A O 1
ATOM 1579 N N . THR A 1 200 ? -18.946 -29.251 68.253 1.00 37.22 200 THR A N 1
ATOM 1580 C CA . THR A 1 200 ? -20.046 -30.029 68.863 1.00 37.22 200 THR A CA 1
ATOM 1581 C C . THR A 1 200 ? -21.381 -29.271 68.906 1.00 37.22 200 THR A C 1
ATOM 1583 O O . THR A 1 200 ? -21.911 -28.994 69.977 1.00 37.22 200 THR A O 1
ATOM 1586 N N . LYS A 1 201 ? -22.012 -29.010 67.745 1.00 33.59 201 LYS A N 1
ATOM 1587 C CA . LYS A 1 201 ? -23.487 -29.129 67.605 1.00 33.59 201 LYS A CA 1
ATOM 1588 C C . LYS A 1 201 ? -23.980 -29.027 66.153 1.00 33.59 201 LYS A C 1
ATOM 1590 O O . LYS A 1 201 ? -23.843 -27.999 65.503 1.00 33.59 201 LYS A O 1
ATOM 1595 N N . LYS A 1 202 ? -24.627 -30.097 65.678 1.00 32.84 202 LYS A N 1
ATOM 1596 C CA . LYS A 1 202 ? -25.395 -30.178 64.416 1.00 32.84 202 LYS A CA 1
ATOM 1597 C C . LYS A 1 202 ? -26.698 -29.332 64.473 1.00 32.84 202 LYS A C 1
ATOM 1599 O O . LYS A 1 202 ? -27.099 -28.927 65.564 1.00 32.84 202 LYS A O 1
ATOM 1604 N N . PRO A 1 203 ? -27.388 -29.076 63.339 1.00 39.31 203 PRO A N 1
ATOM 1605 C CA . PRO A 1 203 ? -27.855 -27.745 62.956 1.00 39.31 203 PRO A CA 1
ATOM 1606 C C . PRO A 1 203 ? -29.387 -27.604 63.022 1.00 39.31 203 PRO A C 1
ATOM 1608 O O . PRO A 1 203 ? -30.128 -28.554 62.767 1.00 39.31 203 PRO A O 1
ATOM 1611 N N . GLY A 1 204 ? -29.873 -26.393 63.293 1.00 32.94 204 GLY A N 1
ATOM 1612 C CA . GLY A 1 204 ? -31.282 -26.031 63.118 1.00 32.94 204 GLY A CA 1
ATOM 1613 C C . GLY A 1 204 ? -31.527 -25.461 61.721 1.00 32.94 204 GLY A C 1
ATOM 1614 O O . GLY A 1 204 ? -31.013 -24.398 61.392 1.00 32.94 204 GLY A O 1
ATOM 1615 N N . GLN A 1 205 ? -32.300 -26.179 60.903 1.00 38.03 205 GLN A N 1
ATOM 1616 C CA . GLN A 1 205 ? -32.779 -25.746 59.588 1.00 38.03 205 GLN A CA 1
ATOM 1617 C C . GLN A 1 205 ? -33.721 -24.538 59.691 1.00 38.03 205 GLN A C 1
ATOM 1619 O O . GLN A 1 205 ? -34.706 -24.588 60.426 1.00 38.03 205 GLN A O 1
ATOM 1624 N N . VAL A 1 206 ? -33.521 -23.540 58.829 1.00 35.84 206 VAL A N 1
ATOM 1625 C CA . VAL A 1 206 ? -34.610 -22.690 58.327 1.00 35.84 206 VAL A CA 1
ATOM 1626 C C . VAL A 1 206 ? -34.566 -22.741 56.802 1.00 35.84 206 VAL A C 1
ATOM 1628 O O . VAL A 1 206 ? -33.510 -22.605 56.192 1.00 35.84 206 VAL A O 1
ATOM 1631 N N . LYS A 1 207 ? -35.721 -23.053 56.210 1.00 33.84 207 LYS A N 1
ATOM 1632 C CA . LYS A 1 207 ? -35.911 -23.426 54.807 1.00 33.84 207 LYS A CA 1
ATOM 1633 C C . LYS A 1 207 ? -35.920 -22.199 53.890 1.00 33.84 207 LYS A C 1
ATOM 1635 O O . LYS A 1 207 ? -36.670 -21.255 54.123 1.00 33.84 207 LYS A O 1
ATOM 1640 N N . THR A 1 208 ? -35.136 -22.277 52.823 1.00 35.44 208 THR A N 1
ATOM 1641 C CA . THR A 1 208 ? -35.153 -21.407 51.640 1.00 35.44 208 THR A CA 1
ATOM 1642 C C . THR A 1 208 ? -36.340 -21.761 50.732 1.00 35.44 208 THR A C 1
ATOM 1644 O O . THR A 1 208 ? -36.562 -22.951 50.505 1.00 35.44 208 THR A O 1
ATOM 1647 N N . PRO A 1 209 ? -37.077 -20.792 50.157 1.00 45.94 209 PRO A N 1
ATOM 1648 C CA . PRO A 1 209 ? -37.857 -21.023 48.948 1.00 45.94 209 PRO A CA 1
ATOM 1649 C C . PRO A 1 209 ? -36.967 -20.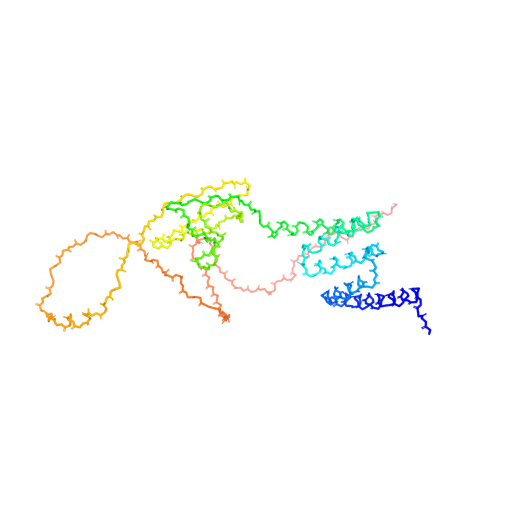914 47.704 1.00 45.94 209 PRO A C 1
ATOM 1651 O O . PRO A 1 209 ? -36.208 -19.965 47.522 1.00 45.94 209 PRO A O 1
ATOM 1654 N N . GLU A 1 210 ? -37.088 -21.936 46.875 1.00 40.28 210 GLU A N 1
ATOM 1655 C CA . GLU A 1 210 ? -36.350 -22.268 45.664 1.00 40.28 210 GLU A CA 1
ATOM 1656 C C . GLU A 1 210 ? -36.763 -21.393 44.462 1.00 40.28 210 GLU A C 1
ATOM 1658 O O . GLU A 1 210 ? -37.951 -21.241 44.182 1.00 40.28 210 GLU A O 1
ATOM 1663 N N . VAL A 1 211 ? -35.787 -20.843 43.725 1.00 43.91 211 VAL A N 1
ATOM 1664 C CA . VAL A 1 211 ? -35.971 -20.318 42.357 1.00 43.91 211 VAL A CA 1
ATOM 1665 C C . VAL A 1 211 ? -35.016 -21.093 41.438 1.00 43.91 211 VAL A C 1
ATOM 1667 O O . VAL A 1 211 ? -33.804 -21.026 41.659 1.00 43.91 211 VAL A O 1
ATOM 1670 N N . PRO A 1 212 ? -35.495 -21.841 40.428 1.00 40.03 212 PRO A N 1
ATOM 1671 C CA . PRO A 1 212 ? -34.619 -22.653 39.587 1.00 40.03 212 PRO A CA 1
ATOM 1672 C C . PRO A 1 212 ? -33.952 -21.837 38.463 1.00 40.03 212 PRO A C 1
ATOM 1674 O O . PRO A 1 212 ? -34.642 -21.223 37.654 1.00 40.03 212 PRO A O 1
ATOM 1677 N N . GLY A 1 213 ? -32.619 -21.942 38.339 1.00 45.62 213 GLY A N 1
ATOM 1678 C CA . GLY A 1 213 ? -31.998 -22.181 37.025 1.00 45.62 213 GLY A CA 1
ATOM 1679 C C . GLY A 1 213 ? -31.223 -21.073 36.288 1.00 45.62 213 GLY A C 1
ATOM 1680 O O . GLY A 1 213 ? -31.446 -20.911 35.093 1.00 45.62 213 GLY A O 1
ATOM 1681 N N . THR A 1 214 ? -30.222 -20.421 36.890 1.00 41.09 214 THR A N 1
ATOM 1682 C CA . THR A 1 214 ? -29.148 -19.754 36.105 1.00 41.09 214 THR A CA 1
ATOM 1683 C C . THR A 1 214 ? -27.785 -20.413 36.352 1.00 41.09 214 THR A C 1
ATOM 1685 O O . THR A 1 214 ? -27.329 -20.410 37.496 1.00 41.09 214 THR A O 1
ATOM 1688 N N . PRO A 1 215 ? -27.117 -20.983 35.325 1.00 54.56 215 PRO A N 1
ATOM 1689 C CA . PRO A 1 215 ? -25.757 -21.503 35.459 1.00 54.56 215 PRO A CA 1
ATOM 1690 C C . PRO A 1 215 ? -24.719 -20.361 35.534 1.00 54.56 215 PRO A C 1
ATOM 1692 O O . PRO A 1 215 ? -24.936 -19.300 34.943 1.00 54.56 215 PRO A O 1
ATOM 1695 N N . PRO A 1 216 ? -23.590 -20.550 36.244 1.00 52.56 216 PRO A N 1
ATOM 1696 C CA . PRO A 1 216 ? -22.557 -19.522 36.392 1.00 52.56 216 PRO A CA 1
ATOM 1697 C C . PRO A 1 216 ? -21.752 -19.313 35.091 1.00 52.56 216 PRO A C 1
ATOM 1699 O O . PRO A 1 216 ? -21.551 -20.272 34.340 1.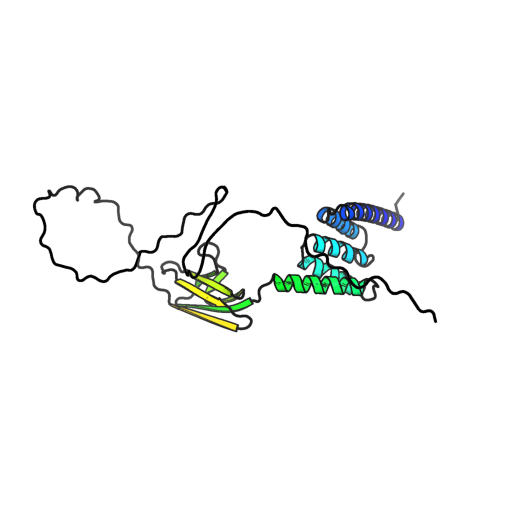00 52.56 216 PRO A O 1
ATOM 1702 N N . PRO A 1 217 ? -21.240 -18.095 34.816 1.00 51.50 217 PRO A N 1
ATOM 1703 C CA . PRO A 1 217 ? -20.376 -17.845 33.666 1.00 51.50 217 PRO A CA 1
ATOM 1704 C C . PRO A 1 217 ? -19.009 -18.512 33.864 1.00 51.50 217 PRO A C 1
ATOM 1706 O O . PRO A 1 217 ? -18.297 -18.234 34.829 1.00 51.50 217 PRO A O 1
ATOM 1709 N N . VAL A 1 218 ? -18.627 -19.385 32.932 1.00 45.91 218 VAL A N 1
ATOM 1710 C CA . VAL A 1 218 ? -17.257 -19.906 32.849 1.00 45.91 218 VAL A CA 1
ATOM 1711 C C . VAL A 1 218 ? -16.315 -18.807 32.330 1.00 45.91 218 VAL A C 1
ATOM 1713 O O . VAL A 1 218 ? -16.644 -18.144 31.343 1.00 45.91 218 VAL A O 1
ATOM 1716 N N . PRO A 1 219 ? -15.149 -18.578 32.962 1.00 40.38 219 PRO A N 1
ATOM 1717 C CA . PRO A 1 219 ? -14.225 -17.540 32.530 1.00 40.38 219 PRO A CA 1
ATOM 1718 C C . PRO A 1 219 ? -13.426 -18.009 31.307 1.00 40.38 219 PRO A C 1
ATOM 1720 O O . PRO A 1 219 ? -12.692 -18.995 31.357 1.00 40.38 219 PRO A O 1
ATOM 1723 N N . PHE A 1 220 ? -13.547 -17.276 30.200 1.00 47.59 220 PHE A N 1
ATOM 1724 C CA . PHE A 1 220 ? -12.686 -17.419 29.028 1.00 47.59 220 PHE A CA 1
ATOM 1725 C C . PHE A 1 220 ? -11.374 -16.668 29.312 1.00 47.59 220 PHE A C 1
ATOM 1727 O O . PHE A 1 220 ? -11.298 -15.466 29.141 1.00 47.59 220 PHE A O 1
ATOM 1734 N N . TYR A 1 221 ? -10.350 -17.353 29.817 1.00 35.78 221 TYR A N 1
ATOM 1735 C CA . TYR A 1 221 ? -8.948 -16.956 29.643 1.00 35.78 221 TYR A CA 1
ATOM 1736 C C . TYR A 1 221 ? -8.048 -18.157 29.933 1.00 35.78 221 TYR A C 1
ATOM 1738 O O . TYR A 1 221 ? -7.657 -18.426 31.063 1.00 35.78 221 TYR A O 1
ATOM 1746 N N . SER A 1 222 ? -7.659 -18.842 28.868 1.00 30.91 222 SER A N 1
ATOM 1747 C CA . SER A 1 222 ? -6.337 -19.450 28.761 1.00 30.91 222 SER A CA 1
ATOM 1748 C C . SER A 1 222 ? -5.942 -19.434 27.283 1.00 30.91 222 SER A C 1
ATOM 1750 O O . SER A 1 222 ? -6.363 -20.249 26.468 1.00 30.91 222 SER A O 1
ATOM 1752 N N . ARG A 1 223 ? -5.169 -18.411 26.906 1.00 38.81 223 ARG A N 1
ATOM 1753 C CA . ARG A 1 223 ? -4.457 -18.355 25.621 1.00 38.81 223 ARG A CA 1
ATOM 1754 C C . ARG A 1 223 ? -3.318 -19.378 25.670 1.00 38.81 223 ARG A C 1
ATOM 1756 O O . ARG A 1 223 ? -2.548 -19.317 26.618 1.00 38.81 223 ARG A O 1
ATOM 1763 N N . TRP A 1 224 ? -3.152 -20.214 24.641 1.00 29.05 224 TRP A N 1
ATOM 1764 C CA . TRP A 1 224 ? -2.010 -20.161 23.709 1.00 29.05 224 TRP A CA 1
ATOM 1765 C C . TRP A 1 224 ? -2.159 -21.175 22.560 1.00 29.05 224 TRP A C 1
ATOM 1767 O O . TRP A 1 224 ? -3.041 -22.022 22.548 1.00 29.05 224 TRP A O 1
ATOM 1777 N N . TRP A 1 225 ? -1.321 -20.994 21.551 1.00 34.19 225 TRP A N 1
ATOM 1778 C CA . TRP A 1 225 ? -1.359 -21.559 20.207 1.00 34.19 225 TRP A CA 1
ATOM 1779 C C . TRP A 1 225 ? -1.006 -23.064 20.085 1.00 34.19 225 TRP A C 1
ATOM 1781 O O . TRP A 1 225 ? -0.156 -23.554 20.817 1.00 34.19 225 TRP A O 1
ATOM 1791 N N . PHE A 1 226 ? -1.526 -23.682 19.004 1.00 31.81 226 PHE A N 1
ATOM 1792 C CA . PHE A 1 226 ? -0.876 -24.673 18.105 1.00 31.81 226 PHE A CA 1
ATOM 1793 C C . PHE A 1 226 ? -1.119 -26.213 18.251 1.00 31.81 226 PHE A C 1
ATOM 1795 O O . PHE A 1 226 ? -0.616 -26.862 19.153 1.00 31.81 226 PHE A O 1
ATOM 1802 N N . TRP A 1 227 ? -1.793 -26.763 17.216 1.00 29.17 227 TRP A N 1
ATOM 1803 C CA . TRP A 1 227 ? -1.862 -28.133 16.636 1.00 29.17 227 TRP A CA 1
ATOM 1804 C C . TRP A 1 227 ? -2.255 -29.366 17.473 1.00 29.17 227 TRP A C 1
ATOM 1806 O O . TRP A 1 227 ? -1.530 -29.823 18.344 1.00 29.17 227 TRP A O 1
ATOM 1816 N N . THR A 1 228 ? -3.316 -30.053 17.033 1.00 36.81 228 THR A N 1
ATOM 1817 C CA . THR A 1 228 ? -3.258 -31.388 16.391 1.00 36.81 228 THR A CA 1
ATOM 1818 C C . THR A 1 228 ? -4.667 -31.784 15.952 1.00 36.81 228 THR A C 1
ATOM 1820 O O . THR A 1 228 ? -5.595 -31.844 16.752 1.00 36.81 228 THR A O 1
ATOM 1823 N N . GLY A 1 229 ? -4.844 -32.032 14.656 1.00 36.59 229 GLY A N 1
ATOM 1824 C CA . GLY A 1 229 ? -5.986 -32.806 14.192 1.00 36.59 229 GLY A CA 1
ATOM 1825 C C . GLY A 1 229 ? -5.772 -34.276 14.524 1.00 36.59 229 GLY A C 1
ATOM 1826 O O . GLY A 1 229 ? -4.656 -34.749 14.375 1.00 36.59 229 GLY A O 1
ATOM 1827 N N . VAL A 1 230 ? -6.830 -34.966 14.941 1.00 40.72 230 VAL A N 1
ATOM 1828 C CA . VAL A 1 230 ? -7.256 -36.307 14.502 1.00 40.72 230 VAL A CA 1
ATOM 1829 C C . VAL A 1 230 ? -8.667 -36.510 15.058 1.00 40.72 230 VAL A C 1
ATOM 1831 O O . VAL A 1 230 ? -8.920 -36.227 16.223 1.00 40.72 230 VAL A O 1
ATOM 1834 N N . GLY A 1 231 ? -9.552 -37.076 14.237 1.00 27.62 231 GLY A N 1
ATOM 1835 C CA . GLY A 1 231 ? -10.595 -37.965 14.747 1.00 27.62 231 GLY A CA 1
ATOM 1836 C C . GLY A 1 231 ? -11.932 -37.276 14.971 1.00 27.62 231 GLY A C 1
ATOM 1837 O O . GLY A 1 231 ? -12.234 -36.839 16.068 1.00 27.62 231 GLY A O 1
ATOM 1838 N N . ALA A 1 232 ? -12.700 -37.052 13.911 1.00 34.94 232 ALA A N 1
ATOM 1839 C CA . ALA A 1 232 ? -13.720 -38.011 13.481 1.00 34.94 232 ALA A CA 1
ATOM 1840 C C . ALA A 1 232 ? -14.954 -37.944 14.405 1.00 34.94 232 ALA A C 1
ATOM 1842 O O . ALA A 1 232 ? -14.948 -38.394 15.541 1.00 34.94 232 ALA A O 1
ATOM 1843 N N . THR A 1 233 ? -15.970 -37.198 13.972 1.00 33.00 233 THR A N 1
ATOM 1844 C CA . THR A 1 233 ? -17.151 -37.719 13.248 1.00 33.00 233 THR A CA 1
ATOM 1845 C C . THR A 1 233 ? -18.282 -38.049 14.223 1.00 33.00 233 THR A C 1
ATOM 1847 O O . THR A 1 233 ? -18.149 -38.950 15.035 1.00 33.00 233 THR A O 1
ATOM 1850 N N . VAL A 1 234 ? -19.384 -37.290 14.179 1.00 34.78 234 VAL A N 1
ATOM 1851 C CA . VAL A 1 234 ? -20.665 -37.666 13.517 1.00 34.78 234 VAL A CA 1
ATOM 1852 C C . VAL A 1 234 ? -21.674 -38.020 14.622 1.00 34.78 234 VAL A C 1
ATOM 1854 O O . VAL A 1 234 ? -21.313 -38.721 15.551 1.00 34.78 234 VAL A O 1
ATOM 1857 N N . VAL A 1 235 ? -22.938 -37.600 14.660 1.00 33.50 235 VAL A N 1
ATOM 1858 C CA . VAL A 1 235 ? -23.827 -36.791 13.808 1.00 33.50 235 VAL A CA 1
ATOM 1859 C C . VAL A 1 235 ? -25.088 -36.520 14.658 1.00 33.50 235 VAL A C 1
ATOM 1861 O O . VAL A 1 235 ? -25.307 -37.205 15.652 1.00 33.50 235 VAL A O 1
ATOM 1864 N N . PHE A 1 236 ? -25.867 -35.507 14.257 1.00 31.97 236 PHE A N 1
ATOM 1865 C CA . PHE A 1 236 ? -27.323 -35.308 14.416 1.00 31.97 236 PHE A CA 1
ATOM 1866 C C . PHE A 1 236 ? -28.114 -36.402 15.170 1.00 31.97 236 PHE A C 1
ATOM 1868 O O . PHE A 1 236 ? -27.915 -37.591 14.972 1.00 31.97 236 PHE A O 1
ATOM 1875 N N . ALA A 1 237 ? -29.163 -36.098 15.926 1.00 32.53 237 ALA A N 1
ATOM 1876 C CA . ALA A 1 237 ? -30.369 -35.379 15.511 1.00 32.53 237 ALA A CA 1
ATOM 1877 C C . ALA A 1 237 ? -31.250 -35.235 16.776 1.00 32.53 237 ALA A C 1
ATOM 1879 O O . ALA A 1 237 ? -31.113 -36.022 17.705 1.00 32.53 237 ALA A O 1
ATOM 1880 N N . ALA A 1 238 ? -32.190 -34.303 16.893 1.00 33.78 238 ALA A N 1
ATOM 1881 C CA . ALA A 1 238 ? -33.393 -34.361 16.080 1.00 33.78 238 ALA A CA 1
ATOM 1882 C C . ALA A 1 238 ? -34.239 -33.087 16.214 1.00 33.78 238 ALA A C 1
ATOM 1884 O O . ALA A 1 238 ? -34.925 -32.875 17.208 1.00 33.78 238 ALA A O 1
ATOM 1885 N N . ALA A 1 239 ? -34.287 -32.315 15.133 1.00 33.38 239 ALA A N 1
ATOM 1886 C CA . ALA A 1 239 ? -35.567 -32.150 14.464 1.00 33.38 239 ALA A CA 1
ATOM 1887 C C . ALA A 1 239 ? -35.661 -33.314 13.461 1.00 33.38 239 ALA A C 1
ATOM 1889 O O . ALA A 1 239 ? -34.873 -33.369 12.518 1.00 33.38 239 ALA A O 1
ATOM 1890 N N . THR A 1 240 ? -36.524 -34.302 13.714 1.00 36.75 240 THR A N 1
ATOM 1891 C CA . THR A 1 240 ? -36.711 -35.474 12.843 1.00 36.75 240 THR A CA 1
ATOM 1892 C C . THR A 1 240 ? -38.148 -35.602 12.358 1.00 36.75 240 THR A C 1
ATOM 1894 O O . THR A 1 240 ? -39.083 -35.796 13.126 1.00 36.75 240 THR A O 1
ATOM 1897 N N . GLY A 1 241 ? -38.255 -35.616 11.035 1.00 29.55 241 GLY A N 1
ATOM 1898 C CA . GLY A 1 241 ? -39.116 -36.465 10.216 1.00 29.55 241 GLY A CA 1
ATOM 1899 C C . GLY A 1 241 ? -38.451 -36.471 8.832 1.00 29.55 241 GLY A C 1
ATOM 1900 O O . GLY A 1 241 ? -38.129 -35.401 8.336 1.00 29.55 241 GLY A O 1
ATOM 1901 N N . TYR A 1 242 ? -38.111 -37.574 8.170 1.00 32.94 242 TYR A N 1
ATOM 1902 C CA . TYR A 1 242 ? -38.487 -38.975 8.318 1.00 32.94 242 TYR A CA 1
ATOM 1903 C C . TYR A 1 242 ? -37.436 -39.805 7.530 1.00 32.94 242 TYR A C 1
ATOM 1905 O O . TYR A 1 242 ? -37.229 -39.520 6.357 1.00 32.94 242 TYR A O 1
ATOM 1913 N N . PHE A 1 243 ? -36.812 -40.802 8.185 1.00 33.88 243 PHE A N 1
ATOM 1914 C CA . PHE A 1 243 ? -36.206 -42.043 7.638 1.00 33.88 243 PHE A CA 1
ATOM 1915 C C . PHE A 1 243 ? -34.968 -41.923 6.708 1.00 33.88 243 PHE A C 1
ATOM 1917 O O . PHE A 1 243 ? -34.981 -41.222 5.714 1.00 33.88 243 PHE A O 1
ATOM 1924 N N . GLY A 1 244 ? -33.832 -42.602 6.902 1.00 26.67 244 GLY A N 1
ATOM 1925 C CA . GLY A 1 244 ? -33.529 -43.777 7.718 1.00 26.67 244 GLY A CA 1
ATOM 1926 C C . GLY A 1 244 ? -33.735 -45.085 6.951 1.00 26.67 244 GLY A C 1
ATOM 1927 O O . GLY A 1 244 ? -34.751 -45.724 7.176 1.00 26.67 244 GLY A O 1
ATOM 1928 N N . MET A 1 245 ? -32.791 -45.477 6.080 1.00 31.80 245 MET A N 1
ATOM 1929 C CA . MET A 1 245 ? -32.235 -46.843 5.965 1.00 31.80 245 MET A CA 1
ATOM 1930 C C . MET A 1 245 ? -31.395 -47.044 4.691 1.00 31.80 245 MET A C 1
ATOM 1932 O O . MET A 1 245 ? -31.731 -46.554 3.623 1.00 31.80 245 MET A O 1
ATOM 1936 N N . GLN A 1 246 ? -30.360 -47.872 4.857 1.00 31.67 246 GLN A N 1
ATOM 1937 C CA . GLN A 1 246 ? -29.619 -48.627 3.842 1.00 31.67 246 GLN A CA 1
ATOM 1938 C C . GLN A 1 246 ? -28.563 -47.903 2.996 1.00 31.67 246 GLN A C 1
ATOM 1940 O O . GLN A 1 246 ? -28.771 -47.423 1.889 1.00 31.67 246 GLN A O 1
ATOM 1945 N N . THR A 1 247 ? -27.330 -48.043 3.476 1.00 33.50 247 THR A N 1
ATOM 1946 C CA . THR A 1 247 ? -26.245 -48.563 2.642 1.00 33.50 247 THR A CA 1
ATOM 1947 C C . THR A 1 247 ? -26.716 -49.769 1.820 1.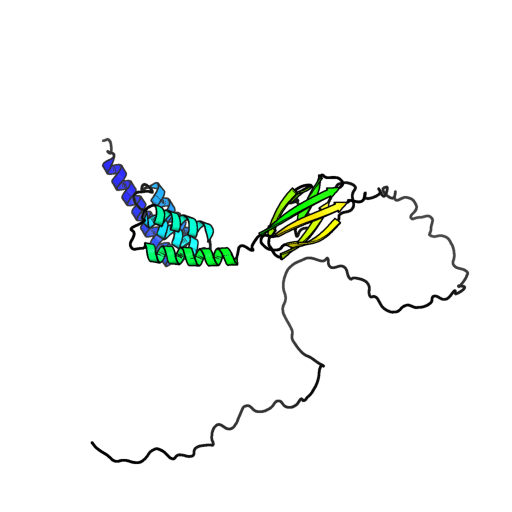00 33.50 247 THR A C 1
ATOM 1949 O O . THR A 1 247 ? -27.222 -50.721 2.413 1.00 33.50 247 THR A O 1
ATOM 1952 N N . LEU A 1 248 ? -26.491 -49.758 0.505 1.00 33.81 248 LEU A N 1
ATOM 1953 C CA . LEU A 1 248 ? -25.808 -50.811 -0.265 1.00 33.81 248 LEU A CA 1
ATOM 1954 C C . LEU A 1 248 ? -25.951 -50.546 -1.774 1.00 33.81 248 LEU A C 1
ATOM 1956 O O . LEU A 1 248 ? -27.011 -50.174 -2.255 1.00 33.81 248 LEU A O 1
ATOM 1960 N N . SER A 1 249 ? -24.874 -50.848 -2.502 1.00 38.91 249 SER A N 1
ATOM 1961 C CA . SER A 1 249 ? -24.859 -51.143 -3.941 1.00 38.91 249 SER A CA 1
ATOM 1962 C C . SER A 1 249 ? -24.916 -49.974 -4.941 1.00 38.91 249 SER A C 1
ATOM 1964 O O . SER A 1 249 ? -25.903 -49.775 -5.639 1.00 38.91 249 SER A O 1
ATOM 1966 N N . LEU A 1 250 ? -23.773 -49.311 -5.157 1.00 35.62 250 LEU A N 1
ATOM 1967 C CA . LEU A 1 250 ? -23.422 -48.778 -6.484 1.00 35.62 250 LEU A CA 1
ATOM 1968 C C . LEU A 1 250 ? -22.630 -49.848 -7.252 1.00 35.62 250 LEU A C 1
ATOM 1970 O O . LEU A 1 250 ? -21.408 -49.780 -7.382 1.00 35.62 250 LEU A O 1
ATOM 1974 N N . LYS A 1 251 ? -23.334 -50.883 -7.716 1.00 38.03 251 LYS A N 1
ATOM 1975 C CA . LYS A 1 251 ? -22.927 -51.727 -8.847 1.00 38.03 251 LYS A CA 1
ATOM 1976 C C . LYS A 1 251 ? -24.177 -52.396 -9.424 1.00 38.03 251 LYS A C 1
ATOM 1978 O O . LYS A 1 251 ? -24.939 -52.943 -8.638 1.00 38.03 251 LYS A O 1
ATOM 1983 N N . LYS A 1 252 ? -24.281 -52.396 -10.765 1.00 33.94 252 LYS A N 1
ATOM 1984 C CA . LYS A 1 252 ? -25.404 -52.848 -11.623 1.00 33.94 252 LYS A CA 1
ATOM 1985 C C . LYS A 1 252 ? -26.608 -51.892 -11.594 1.00 33.94 252 LYS A C 1
ATOM 1987 O O . LYS A 1 252 ? -27.086 -51.589 -10.516 1.00 33.94 252 LYS A O 1
ATOM 1992 N N . ASP A 1 253 ? -27.097 -51.292 -12.677 1.00 39.53 253 ASP A N 1
ATOM 1993 C CA . ASP A 1 253 ? -27.033 -51.595 -14.113 1.00 39.53 253 ASP A CA 1
ATOM 1994 C C . ASP A 1 253 ? -26.924 -50.258 -14.882 1.00 39.53 253 ASP A C 1
ATOM 1996 O O . ASP A 1 253 ? -27.777 -49.381 -14.785 1.00 39.53 253 ASP A O 1
ATOM 2000 N N . TRP A 1 254 ? -25.749 -49.933 -15.425 1.00 40.38 254 TRP A N 1
ATOM 2001 C CA . TRP A 1 254 ? -25.576 -49.870 -16.882 1.00 40.38 254 TRP A CA 1
ATOM 2002 C C . TRP A 1 254 ? -26.351 -50.964 -17.633 1.00 40.38 254 TRP A C 1
ATOM 2004 O O . TRP A 1 254 ? -26.250 -52.131 -17.271 1.00 40.38 254 TRP A O 1
ATOM 2014 N N . ASP A 1 255 ? -27.045 -50.523 -18.684 1.00 40.91 255 ASP A N 1
ATOM 2015 C CA . ASP A 1 255 ? -27.920 -51.253 -19.611 1.00 40.91 255 ASP A CA 1
ATOM 2016 C C . ASP A 1 255 ? -29.302 -51.636 -19.057 1.00 40.91 255 ASP A C 1
ATOM 2018 O O . ASP A 1 255 ? -29.470 -52.677 -18.439 1.00 40.91 255 ASP A O 1
ATOM 2022 N N . ASP A 1 256 ? -30.313 -50.795 -19.305 1.00 45.44 256 ASP A N 1
ATOM 2023 C CA . ASP A 1 256 ? -31.335 -51.110 -20.316 1.00 45.44 256 ASP A CA 1
ATOM 2024 C C . ASP A 1 256 ? -32.344 -49.954 -20.447 1.00 45.44 256 ASP A C 1
ATOM 2026 O O . ASP A 1 256 ? -33.233 -49.735 -19.626 1.00 45.44 256 ASP A O 1
ATOM 2030 N N . THR A 1 257 ? -32.158 -49.136 -21.472 1.00 37.25 257 THR A N 1
ATOM 2031 C CA . THR A 1 257 ? -33.263 -48.593 -22.274 1.00 37.25 257 THR A CA 1
ATOM 2032 C C . THR A 1 257 ? -32.630 -48.111 -23.565 1.00 37.25 257 THR A C 1
ATOM 2034 O O . THR A 1 257 ? -32.538 -46.924 -23.879 1.00 37.25 257 THR A O 1
ATOM 2037 N N . GLY A 1 258 ? -32.134 -49.088 -24.321 1.00 36.34 258 GLY A N 1
ATOM 2038 C CA . GLY A 1 258 ? -32.335 -48.992 -25.750 1.00 36.34 258 GLY A CA 1
ATOM 2039 C C . GLY A 1 258 ? -33.832 -49.148 -26.001 1.00 36.34 258 GLY A C 1
ATOM 2040 O O . GLY A 1 258 ? -34.420 -50.139 -25.592 1.00 36.34 258 GLY A O 1
ATOM 2041 N N . ASP A 1 259 ? -34.441 -48.193 -26.694 1.00 41.94 259 ASP A N 1
ATOM 2042 C CA . ASP A 1 259 ? -35.249 -48.606 -27.836 1.00 41.94 259 ASP A CA 1
ATOM 2043 C C . ASP A 1 259 ? -35.098 -47.581 -28.975 1.00 41.94 259 ASP A C 1
ATOM 2045 O O . ASP A 1 259 ? -35.209 -46.370 -28.737 1.00 41.94 259 ASP A O 1
ATOM 2049 N N . PRO A 1 260 ? -34.758 -48.023 -30.201 1.00 44.47 260 PRO A N 1
ATOM 2050 C CA . PRO A 1 260 ? -34.316 -47.191 -31.297 1.00 44.47 260 PRO A CA 1
ATOM 2051 C C . PRO A 1 260 ? -35.420 -47.042 -32.346 1.00 44.47 260 PRO A C 1
ATOM 2053 O O . PRO A 1 260 ? -35.694 -47.960 -33.106 1.00 44.47 260 PRO A O 1
ATOM 2056 N N . GLN A 1 261 ? -35.970 -45.843 -32.510 1.00 39.97 261 GLN A N 1
ATOM 2057 C CA . GLN A 1 261 ? -36.562 -45.447 -33.789 1.00 39.97 261 GLN A CA 1
ATOM 2058 C C . GLN A 1 261 ? -36.450 -43.940 -33.986 1.00 39.97 261 GLN A C 1
ATOM 2060 O O . GLN A 1 261 ? -37.311 -43.166 -33.583 1.00 39.97 261 GLN A O 1
ATOM 2065 N N . LYS A 1 262 ? -35.349 -43.538 -34.627 1.00 39.41 262 LYS A N 1
ATOM 2066 C CA . LYS A 1 262 ? -35.312 -42.526 -35.697 1.00 39.41 262 LYS A CA 1
ATOM 2067 C C . LYS A 1 262 ? -33.901 -42.475 -36.276 1.00 39.41 262 LYS A C 1
ATOM 2069 O O . LYS A 1 262 ? -33.140 -41.531 -36.082 1.00 39.41 262 LYS A O 1
ATOM 2074 N N . LYS A 1 263 ? -33.543 -43.557 -36.970 1.00 37.81 263 LYS A N 1
ATOM 2075 C CA . LYS A 1 263 ? -32.432 -43.576 -37.921 1.00 37.81 263 LYS A CA 1
ATOM 2076 C C . LYS A 1 263 ? -32.683 -44.622 -39.012 1.00 37.81 263 LYS A C 1
ATOM 2078 O O . LYS A 1 263 ? -32.022 -45.646 -39.034 1.00 37.81 263 LYS A O 1
ATOM 2083 N N . SER A 1 264 ? -33.642 -44.352 -39.890 1.00 37.66 264 SER A N 1
ATOM 2084 C CA . SER A 1 264 ? -33.620 -44.754 -41.305 1.00 37.66 264 SER A CA 1
ATOM 2085 C C . SER A 1 264 ? -34.904 -44.262 -41.959 1.00 37.66 264 SER A C 1
ATOM 2087 O O . SER A 1 264 ? -35.970 -44.740 -41.604 1.00 37.66 264 SER A O 1
ATOM 2089 N N . ASP A 1 265 ? -34.746 -43.236 -42.783 1.00 39.72 265 ASP A N 1
ATOM 2090 C CA . ASP A 1 265 ? -35.399 -42.935 -44.064 1.00 39.72 265 ASP A CA 1
ATOM 2091 C C . ASP A 1 265 ? -34.649 -41.639 -44.461 1.00 39.72 265 ASP A C 1
ATOM 2093 O O . ASP A 1 265 ? -34.711 -40.642 -43.744 1.00 39.72 265 ASP A O 1
ATOM 2097 N N . GLY A 1 266 ? -33.673 -41.621 -45.373 1.00 34.47 266 GLY A N 1
ATOM 2098 C CA . GLY A 1 266 ? -33.732 -42.229 -46.697 1.00 34.47 266 GLY A CA 1
ATOM 2099 C C . GLY A 1 266 ? -34.699 -41.400 -47.540 1.00 34.47 266 GLY A C 1
ATOM 2100 O O . GLY A 1 266 ? -35.867 -41.375 -47.191 1.00 34.47 266 GLY A O 1
ATOM 2101 N N . GLU A 1 267 ? -34.192 -40.745 -48.596 1.00 38.50 267 GLU A N 1
ATOM 2102 C CA . GLU A 1 267 ? -34.950 -39.948 -49.592 1.00 38.50 267 GLU A CA 1
ATOM 2103 C C . GLU A 1 267 ? -35.459 -38.581 -49.074 1.00 38.50 267 GLU A C 1
ATOM 2105 O O . GLU A 1 267 ? -36.061 -38.476 -48.018 1.00 38.50 267 GLU A O 1
ATOM 2110 N N . ASP A 1 268 ? -35.187 -37.415 -49.664 1.00 43.72 268 ASP A N 1
ATOM 2111 C CA . ASP A 1 268 ? -34.887 -37.012 -51.041 1.00 43.72 268 ASP A CA 1
ATOM 2112 C C . ASP A 1 268 ? -34.042 -35.718 -50.991 1.00 43.72 268 ASP A C 1
ATOM 2114 O O . ASP A 1 268 ? -34.289 -34.827 -50.183 1.00 43.72 268 ASP A O 1
ATOM 2118 N N . ALA A 1 269 ? -32.931 -35.584 -51.715 1.00 43.06 269 ALA A N 1
ATOM 2119 C CA . ALA A 1 269 ? -32.927 -35.118 -53.101 1.00 43.06 269 ALA A CA 1
ATOM 2120 C C . ALA A 1 269 ? -33.845 -33.901 -53.355 1.00 43.06 269 ALA A C 1
ATOM 2122 O O . ALA A 1 269 ? -34.983 -34.062 -53.792 1.00 43.06 269 ALA A O 1
ATOM 2123 N N . ARG A 1 270 ? -33.306 -32.686 -53.174 1.00 45.31 270 ARG A N 1
ATOM 2124 C CA . ARG A 1 270 ? -33.341 -31.586 -54.163 1.00 45.31 270 ARG A CA 1
ATOM 2125 C C . ARG A 1 270 ? -32.570 -30.360 -53.693 1.00 45.31 270 ARG A C 1
ATOM 2127 O O . ARG A 1 270 ? -32.798 -29.919 -52.549 1.00 45.31 270 ARG A O 1
#

pLDDT: mean 72.64, std 24.78, range [26.67, 98.0]

Radius of gyration: 37.25 Å; chains: 1; bounding box: 82×68×123 Å

Sequence (270 aa):
MFSGPAAAQTRNKEKARAHYEAAEKLYQKAEFRKALDDYLKVLDYIERDSIPEMYFNIAQCHRQLAEVEKALFYYRLFLSKSPTSPLRPEVEKHIAALEAERQKTTKPKGKVTIITEPPGATILIDTFEGVGVGVTPKVLEVEVGTHILVLRLENYKDITHQLVVEADKMVVVQHTLVQASGAEPVKTEDAKSLLTQDDTKKPGQVKTPEVPGTPPPVPFYSRWWFWTGVGATVVFAAATGYFGMQTLSLKKDWDDTGDPQKKSDGEDAR